Protein AF-A0A3D4EBN0-F1 (afdb_monomer)

Sequence (243 aa):
MSAKKIARNVDPIELGINDFLGSLSDDEIMNMIGKSLGGRIDFLPALMPEVPAGFYLDEDVIDMRFLRPGAYEVIVRMTETCYMSCYFMQQYGHVHVACRWDDILDFVWKGFEAPTVMRPFYEVRPEFREKYPRIASLFGQKENRNGIPLPEPYITTIGLDGQPKVWWLSIKLVGVSDDRFDDWNCLGICEDHLALEAIDKLRYACADIFSEIKRSDAKSPKELMHRYFGVDNLKKTHLADIL

Structure (mmCIF, N/CA/C/O backbone):
data_AF-A0A3D4EBN0-F1
#
_entry.id   AF-A0A3D4EBN0-F1
#
loop_
_atom_site.group_PDB
_atom_site.id
_atom_site.type_symbol
_atom_site.label_atom_id
_atom_site.label_alt_id
_atom_site.label_comp_id
_atom_site.label_asym_id
_atom_site.label_entity_id
_atom_site.label_seq_id
_atom_site.pdbx_PDB_ins_code
_atom_site.Cartn_x
_atom_site.Cartn_y
_atom_site.Cartn_z
_atom_site.occupancy
_atom_site.B_iso_or_equiv
_atom_site.auth_seq_id
_atom_site.auth_comp_id
_atom_site.auth_asym_id
_atom_site.auth_atom_id
_atom_site.pdbx_PDB_model_num
ATOM 1 N N . MET A 1 1 ? -11.708 -5.113 -44.653 1.00 35.22 1 MET A N 1
ATOM 2 C CA . MET A 1 1 ? -10.245 -5.336 -44.742 1.00 35.22 1 MET A CA 1
ATOM 3 C C . MET A 1 1 ? -9.926 -6.557 -43.894 1.00 35.22 1 MET A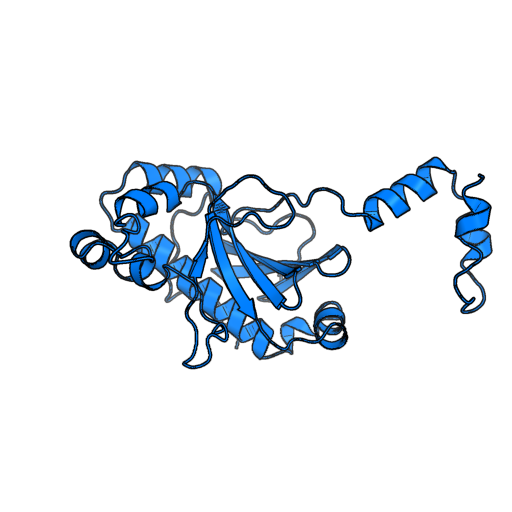 C 1
ATOM 5 O O . MET A 1 1 ? -10.330 -6.564 -42.745 1.00 35.22 1 MET A O 1
ATOM 9 N N . SER A 1 2 ? -9.325 -7.608 -44.462 1.00 33.53 2 SER A N 1
ATOM 10 C CA . SER A 1 2 ? -9.067 -8.876 -43.750 1.00 33.53 2 SER A CA 1
ATOM 11 C C . SER A 1 2 ? -7.896 -8.738 -42.763 1.00 33.53 2 SER A C 1
ATOM 13 O O . SER A 1 2 ? -6.874 -8.147 -43.122 1.00 33.53 2 SER A O 1
ATOM 15 N N . ALA A 1 3 ? -8.036 -9.306 -41.556 1.00 35.81 3 ALA A N 1
ATOM 16 C CA . ALA A 1 3 ? -7.057 -9.282 -40.459 1.00 35.81 3 ALA A CA 1
ATOM 17 C C . ALA A 1 3 ? -5.646 -9.756 -40.871 1.00 35.81 3 ALA A C 1
ATOM 19 O O . ALA A 1 3 ? -4.643 -9.229 -40.391 1.00 35.81 3 ALA A O 1
ATOM 20 N N . LYS A 1 4 ? -5.551 -10.634 -41.881 1.00 40.47 4 LYS A N 1
ATOM 21 C CA . LYS A 1 4 ? -4.278 -11.102 -42.464 1.00 40.47 4 LYS A CA 1
ATOM 22 C C . LYS A 1 4 ? -3.406 -9.993 -43.062 1.00 40.47 4 LYS A C 1
ATOM 24 O O . LYS A 1 4 ? -2.215 -10.203 -43.272 1.00 40.47 4 LYS A O 1
ATOM 29 N N . LYS A 1 5 ? -3.975 -8.823 -43.372 1.00 39.06 5 LYS A N 1
ATOM 30 C CA . LYS A 1 5 ? -3.234 -7.714 -43.992 1.00 39.06 5 LYS A CA 1
ATOM 31 C C . LYS A 1 5 ? -2.549 -6.796 -42.971 1.00 39.06 5 LYS A C 1
ATOM 33 O O . LYS A 1 5 ? -1.629 -6.090 -43.359 1.00 39.06 5 LYS A O 1
ATOM 38 N N . ILE A 1 6 ? -2.966 -6.826 -41.701 1.00 41.94 6 ILE A N 1
ATOM 39 C CA . ILE A 1 6 ? -2.391 -5.994 -40.627 1.00 41.94 6 ILE A CA 1
ATOM 40 C C . ILE A 1 6 ? -1.136 -6.663 -40.038 1.00 41.94 6 ILE A C 1
ATOM 42 O O . ILE A 1 6 ? -0.146 -5.986 -39.787 1.00 41.94 6 ILE A O 1
ATOM 46 N N . ALA A 1 7 ? -1.119 -7.997 -39.940 1.00 40.19 7 ALA A N 1
ATOM 47 C CA . ALA A 1 7 ? 0.003 -8.770 -39.393 1.00 40.19 7 ALA A CA 1
ATOM 48 C C . ALA A 1 7 ? 1.283 -8.785 -40.262 1.00 40.19 7 ALA A C 1
ATOM 50 O O . ALA A 1 7 ? 2.319 -9.261 -39.817 1.00 40.19 7 ALA A O 1
ATOM 51 N N . ARG A 1 8 ? 1.239 -8.278 -41.503 1.00 38.28 8 ARG A N 1
ATOM 52 C CA . ARG A 1 8 ? 2.376 -8.315 -42.448 1.00 38.28 8 ARG A CA 1
ATOM 53 C C . ARG A 1 8 ? 3.369 -7.150 -42.323 1.00 38.28 8 ARG A C 1
ATOM 55 O O . ARG A 1 8 ? 4.344 -7.143 -43.061 1.00 38.28 8 ARG A O 1
ATOM 62 N N . ASN A 1 9 ? 3.131 -6.189 -41.427 1.00 35.94 9 ASN A N 1
ATOM 63 C CA . ASN A 1 9 ? 3.964 -4.986 -41.272 1.00 35.94 9 ASN A CA 1
ATOM 64 C C . ASN A 1 9 ? 4.877 -5.008 -40.028 1.00 35.94 9 ASN A C 1
ATOM 66 O O . ASN A 1 9 ? 5.337 -3.954 -39.598 1.00 35.94 9 ASN A O 1
ATOM 70 N N . VAL A 1 10 ? 5.129 -6.181 -39.445 1.00 37.72 10 VAL A N 1
ATOM 71 C CA . VAL A 1 10 ? 6.102 -6.363 -38.357 1.00 37.72 10 VAL A CA 1
ATOM 72 C C . VAL A 1 10 ? 7.273 -7.164 -38.921 1.00 37.72 10 VAL A C 1
ATOM 74 O O . VAL A 1 10 ? 7.043 -8.204 -39.542 1.00 37.72 10 VAL A O 1
ATOM 77 N N . ASP A 1 11 ? 8.499 -6.654 -38.775 1.00 34.81 11 ASP A N 1
ATOM 78 C CA . ASP A 1 11 ? 9.701 -7.294 -39.318 1.00 34.81 11 ASP A CA 1
ATOM 79 C C . ASP A 1 11 ? 9.861 -8.733 -38.781 1.00 34.81 11 ASP A C 1
ATOM 81 O O . ASP A 1 11 ? 9.644 -8.977 -37.589 1.00 34.81 11 ASP A O 1
ATOM 85 N N . PRO A 1 12 ? 10.212 -9.709 -39.638 1.00 38.09 12 PRO A N 1
ATOM 86 C CA . PRO A 1 12 ? 10.158 -11.116 -39.285 1.00 38.09 12 PRO A CA 1
ATOM 87 C C . PRO A 1 12 ? 11.460 -11.550 -38.611 1.00 38.09 12 PRO A C 1
ATOM 89 O O . PRO A 1 12 ? 12.470 -11.755 -39.280 1.00 38.09 12 PRO A O 1
ATOM 92 N N . ILE A 1 13 ? 11.426 -11.758 -37.293 1.00 35.41 13 ILE A N 1
ATOM 93 C CA . ILE A 1 13 ? 12.385 -12.662 -36.648 1.00 35.41 13 ILE A CA 1
ATOM 94 C C . ILE A 1 13 ? 11.926 -14.097 -36.930 1.00 35.41 13 ILE A C 1
ATOM 96 O O . ILE A 1 13 ? 10.758 -14.459 -36.776 1.00 35.41 13 ILE A O 1
ATOM 100 N N . GLU A 1 14 ? 12.866 -14.859 -37.468 1.00 34.97 14 GLU A N 1
ATOM 101 C CA . GLU A 1 14 ? 12.685 -16.061 -38.264 1.00 34.97 14 GLU A CA 1
ATOM 102 C C . GLU A 1 14 ? 12.094 -17.272 -37.521 1.00 34.97 14 GLU A C 1
ATOM 104 O O . GLU A 1 14 ? 12.496 -17.632 -36.420 1.00 34.97 14 GLU A O 1
ATOM 109 N N . LEU A 1 15 ? 11.205 -17.951 -38.260 1.00 37.09 15 LEU A N 1
ATOM 110 C CA . LEU A 1 15 ? 10.971 -19.402 -38.291 1.00 37.09 15 LEU A CA 1
ATOM 111 C C . LEU A 1 15 ? 10.375 -20.060 -37.029 1.00 37.09 15 LEU A C 1
ATOM 113 O O . LEU A 1 15 ? 11.040 -20.747 -36.264 1.00 37.09 15 LEU A O 1
ATOM 117 N N . GLY A 1 16 ? 9.045 -19.944 -36.920 1.00 38.62 16 GLY A N 1
ATOM 118 C CA . GLY A 1 16 ? 8.195 -20.802 -36.076 1.00 38.62 16 GLY A CA 1
ATOM 119 C C . GLY A 1 16 ? 6.753 -20.299 -35.925 1.00 38.62 16 GLY A C 1
ATOM 120 O O . GLY A 1 16 ? 5.832 -21.075 -35.692 1.00 38.62 16 GLY A O 1
ATOM 121 N N . ILE A 1 17 ? 6.533 -18.995 -36.118 1.00 43.81 17 ILE A N 1
ATOM 122 C CA . ILE A 1 17 ? 5.256 -18.336 -35.791 1.00 43.81 17 ILE A CA 1
ATOM 123 C C . ILE A 1 17 ? 4.228 -18.414 -36.936 1.00 43.81 17 ILE A C 1
ATOM 125 O O . ILE A 1 17 ? 3.028 -18.491 -36.679 1.00 43.81 17 ILE A O 1
ATOM 129 N N . ASN A 1 18 ? 4.660 -18.454 -38.201 1.00 43.12 18 ASN A N 1
ATOM 130 C CA . ASN A 1 18 ? 3.727 -18.461 -39.340 1.00 43.12 18 ASN A CA 1
ATOM 131 C C . ASN A 1 18 ? 2.905 -19.757 -39.457 1.00 43.12 18 ASN A C 1
ATOM 133 O O . ASN A 1 18 ? 1.740 -19.690 -39.850 1.00 43.12 18 ASN A O 1
ATOM 137 N N . ASP A 1 19 ? 3.462 -20.903 -39.059 1.00 46.53 19 ASP A N 1
ATOM 138 C CA . ASP A 1 19 ? 2.722 -22.174 -39.033 1.00 46.53 19 ASP A CA 1
ATOM 139 C C . ASP A 1 19 ? 1.774 -22.260 -37.824 1.00 46.53 19 ASP A C 1
ATOM 141 O O . ASP A 1 19 ? 0.703 -22.859 -37.914 1.00 46.53 19 ASP A O 1
ATOM 145 N N . PHE A 1 20 ? 2.118 -21.594 -36.715 1.00 48.97 20 PHE A N 1
ATOM 146 C CA . PHE A 1 20 ? 1.276 -21.507 -35.519 1.00 48.97 20 PHE A CA 1
ATOM 147 C C . PHE A 1 20 ? 0.077 -20.567 -35.714 1.00 48.97 20 PHE A C 1
ATOM 149 O O . PHE A 1 20 ? -1.038 -20.893 -35.330 1.00 48.97 20 PHE A O 1
ATOM 156 N N . LEU A 1 21 ? 0.262 -19.421 -36.377 1.00 46.00 21 LEU A N 1
ATOM 157 C CA . LEU A 1 21 ? -0.835 -18.488 -36.672 1.00 46.00 21 LEU A CA 1
ATOM 158 C C . LEU A 1 21 ? -1.740 -18.966 -37.817 1.00 46.00 21 LEU A C 1
ATOM 160 O O . LEU A 1 21 ? -2.880 -18.521 -37.926 1.00 46.00 21 LEU A O 1
ATOM 164 N N . GLY A 1 22 ? -1.250 -19.860 -38.681 1.00 52.03 22 GLY A N 1
ATOM 165 C CA . GLY A 1 22 ? -2.037 -20.458 -39.761 1.00 52.03 22 GLY A CA 1
ATOM 166 C C . GLY A 1 22 ? -3.069 -21.490 -39.292 1.00 52.03 22 GLY A C 1
ATOM 167 O O . GLY A 1 22 ? -3.992 -21.789 -40.050 1.00 52.03 22 GLY A O 1
ATOM 168 N N . SER A 1 23 ? -2.919 -22.019 -38.073 1.00 55.91 23 SER A N 1
ATOM 169 C CA . SER A 1 23 ? -3.808 -23.027 -37.479 1.00 55.91 23 SER A CA 1
ATOM 170 C C . SER A 1 23 ? -4.844 -22.451 -36.511 1.00 55.91 23 SER A C 1
ATOM 172 O O . SER A 1 23 ? -5.794 -23.152 -36.169 1.00 55.91 23 SER A O 1
ATOM 174 N N . LEU A 1 24 ? -4.694 -21.184 -36.112 1.00 51.91 24 LEU A N 1
ATOM 175 C CA . LEU A 1 24 ? -5.631 -20.494 -35.231 1.00 51.91 24 LEU A CA 1
ATOM 176 C C . LEU A 1 24 ? -6.794 -19.898 -36.029 1.00 51.91 24 LEU A C 1
ATOM 178 O O . LEU A 1 24 ? -6.619 -19.298 -37.093 1.00 51.91 24 LEU A O 1
ATOM 182 N N . SER A 1 25 ? -7.998 -20.057 -35.495 1.00 65.69 25 SER A N 1
ATOM 183 C CA . SER A 1 25 ? -9.203 -19.406 -35.997 1.00 65.69 25 SER A CA 1
ATOM 184 C C . SER A 1 25 ? -9.143 -17.887 -35.798 1.00 65.69 25 SER A C 1
ATOM 186 O O . SER A 1 25 ? -8.461 -17.382 -34.902 1.00 65.69 25 SER A O 1
ATOM 188 N N . ASP A 1 26 ? -9.896 -17.139 -36.612 1.00 50.72 26 ASP A N 1
ATOM 189 C CA . ASP A 1 26 ? -10.002 -15.680 -36.468 1.00 50.72 26 ASP A CA 1
ATOM 190 C C . ASP A 1 26 ? -10.478 -15.286 -35.049 1.00 50.72 26 ASP A C 1
ATOM 192 O O . ASP A 1 26 ? -10.044 -14.262 -34.524 1.00 50.72 26 ASP A O 1
ATOM 196 N N . ASP A 1 27 ? -11.278 -16.128 -34.384 1.00 48.19 27 ASP A N 1
ATOM 197 C CA . ASP A 1 27 ? -11.726 -15.922 -33.001 1.00 48.19 27 ASP A CA 1
ATOM 198 C C . ASP A 1 27 ? -10.604 -16.116 -31.967 1.00 48.19 27 ASP A C 1
ATOM 200 O O . ASP A 1 27 ? -10.539 -15.373 -30.991 1.00 48.19 27 ASP A O 1
ATOM 204 N N . GLU A 1 28 ? -9.680 -17.058 -32.172 1.00 55.25 28 GLU A N 1
ATOM 205 C CA . GLU A 1 28 ? -8.514 -17.257 -31.295 1.00 55.25 28 GLU A CA 1
ATOM 206 C C . GLU A 1 28 ? -7.495 -16.126 -31.445 1.00 55.25 28 GLU A C 1
ATOM 208 O O . GLU A 1 28 ? -6.959 -15.637 -30.448 1.00 55.25 28 GLU A O 1
ATOM 213 N N . ILE A 1 29 ? -7.293 -15.646 -32.675 1.00 54.97 29 ILE A N 1
ATOM 214 C CA . ILE A 1 29 ? -6.462 -14.471 -32.960 1.00 54.97 29 ILE A CA 1
ATOM 215 C C . ILE A 1 29 ? -7.086 -13.227 -32.318 1.00 54.97 29 ILE A C 1
ATOM 217 O O . ILE A 1 29 ? -6.382 -12.456 -31.668 1.00 54.97 29 ILE A O 1
ATOM 221 N N . MET A 1 30 ? -8.405 -13.048 -32.419 1.00 49.75 30 MET A N 1
ATOM 222 C CA . MET A 1 30 ? -9.111 -11.934 -31.779 1.00 49.75 30 MET A CA 1
ATOM 223 C C . MET A 1 30 ? -9.164 -12.064 -30.251 1.00 49.75 30 MET A C 1
ATOM 225 O O . MET A 1 30 ? -9.133 -11.044 -29.573 1.00 49.75 30 MET A O 1
ATOM 229 N N . ASN A 1 31 ? -9.158 -13.275 -29.684 1.00 51.03 31 ASN A N 1
ATOM 230 C CA . ASN A 1 31 ? -9.012 -13.489 -28.239 1.00 51.03 31 ASN A CA 1
ATOM 231 C C . ASN A 1 31 ? -7.588 -13.191 -27.751 1.00 51.03 31 ASN A C 1
ATOM 233 O O . ASN A 1 31 ? -7.414 -12.637 -26.669 1.00 51.03 31 ASN A O 1
ATOM 237 N N . MET A 1 32 ? -6.561 -13.520 -28.537 1.00 48.91 32 MET A N 1
ATOM 238 C CA . MET A 1 32 ? -5.174 -13.157 -28.234 1.00 48.91 32 MET A CA 1
ATOM 239 C C . MET A 1 32 ? -4.942 -11.647 -28.356 1.00 48.91 32 MET A C 1
ATOM 241 O O . MET A 1 32 ? -4.333 -11.056 -27.470 1.00 48.91 32 MET A O 1
ATOM 245 N N . ILE A 1 33 ? -5.489 -11.010 -29.395 1.00 48.03 33 ILE A N 1
ATOM 246 C CA . ILE A 1 33 ? -5.454 -9.552 -29.578 1.00 48.03 33 ILE A CA 1
ATOM 247 C C . ILE A 1 33 ? -6.318 -8.847 -28.518 1.00 48.03 33 ILE A C 1
ATOM 249 O O . ILE A 1 33 ? -5.930 -7.812 -27.991 1.00 48.03 33 ILE A O 1
ATOM 253 N N . GLY A 1 34 ? -7.460 -9.420 -28.135 1.00 41.66 34 GLY A N 1
ATOM 254 C CA . GLY A 1 34 ? -8.309 -8.930 -27.046 1.00 41.66 34 GLY A CA 1
ATOM 255 C C . GLY A 1 34 ? -7.644 -9.053 -25.673 1.00 41.66 34 GLY A C 1
ATOM 256 O O . GLY A 1 34 ? -7.793 -8.165 -24.837 1.00 41.66 34 GLY A O 1
ATOM 257 N N . LYS A 1 35 ? -6.832 -10.096 -25.457 1.00 46.03 35 LYS A N 1
ATOM 258 C CA . LYS A 1 35 ? -5.946 -10.213 -24.289 1.00 46.03 35 LYS A CA 1
ATOM 259 C C . LYS A 1 35 ? -4.773 -9.228 -24.347 1.00 46.03 35 LYS A C 1
ATOM 261 O O . LYS A 1 35 ? -4.397 -8.703 -23.304 1.00 46.03 35 LYS A O 1
ATOM 266 N N . SER A 1 36 ? -4.237 -8.915 -25.532 1.00 41.69 36 SER A N 1
ATOM 267 C CA . SER A 1 36 ? -3.162 -7.923 -25.695 1.00 41.69 36 SER A CA 1
ATOM 268 C C . SER A 1 36 ? -3.649 -6.465 -25.669 1.00 41.69 36 SER A C 1
ATOM 270 O O . SER A 1 36 ? -2.843 -5.569 -25.447 1.00 41.69 36 SER A O 1
ATOM 272 N N . LEU A 1 37 ? -4.949 -6.211 -25.865 1.00 43.59 37 LEU A N 1
ATOM 273 C CA . LEU A 1 37 ? -5.584 -4.883 -25.817 1.00 43.59 37 LEU A CA 1
ATOM 274 C C . LEU A 1 37 ? -6.244 -4.558 -24.463 1.00 43.59 37 LEU A C 1
ATOM 276 O O . LEU A 1 37 ? -7.084 -3.665 -24.384 1.00 43.59 37 LEU A O 1
ATOM 280 N N . GLY A 1 38 ? -5.822 -5.230 -23.388 1.00 49.25 38 GLY A N 1
ATOM 281 C CA . GLY A 1 38 ? -6.188 -4.866 -22.019 1.00 49.25 38 GLY A CA 1
ATOM 282 C C . GLY A 1 38 ? -7.559 -5.390 -21.603 1.00 49.25 38 GLY A C 1
ATOM 283 O O . GLY A 1 38 ? -8.522 -4.637 -21.482 1.00 49.25 38 GLY A O 1
ATOM 284 N N . GLY A 1 39 ? -7.635 -6.691 -21.315 1.00 54.28 39 GLY A N 1
ATOM 285 C CA . GLY A 1 39 ? -8.718 -7.218 -20.488 1.00 54.28 39 GLY A CA 1
ATOM 286 C C . GLY A 1 39 ? -8.771 -6.489 -19.139 1.00 54.28 39 GLY A C 1
ATOM 287 O O . GLY A 1 39 ? -7.742 -6.034 -18.630 1.00 54.28 39 GLY A O 1
ATOM 288 N N . ARG A 1 40 ? -9.974 -6.360 -18.571 1.00 66.81 40 ARG A N 1
ATOM 289 C CA . ARG A 1 40 ? -10.175 -5.785 -17.236 1.00 66.81 40 ARG A CA 1
ATOM 290 C C . ARG A 1 40 ? -9.350 -6.582 -16.223 1.00 66.81 40 ARG A C 1
ATOM 292 O O . ARG A 1 40 ? -9.552 -7.785 -16.097 1.00 66.81 40 ARG A O 1
ATOM 299 N N . ILE A 1 41 ? -8.438 -5.914 -15.519 1.00 78.12 41 ILE A N 1
ATOM 300 C CA . ILE A 1 41 ? -7.703 -6.528 -14.410 1.00 78.12 41 ILE A CA 1
ATOM 301 C C . ILE A 1 41 ? -8.650 -6.623 -13.210 1.00 78.12 41 ILE A C 1
ATOM 303 O O . ILE A 1 41 ? -9.207 -5.615 -12.757 1.00 78.12 41 ILE A O 1
ATOM 307 N N . ASP A 1 42 ? -8.832 -7.837 -12.701 1.00 83.88 42 ASP A N 1
ATOM 308 C CA . ASP A 1 42 ? -9.571 -8.094 -11.470 1.00 83.88 42 ASP A CA 1
ATOM 309 C C . ASP A 1 42 ? -8.617 -7.989 -10.280 1.00 83.88 42 ASP A C 1
ATOM 311 O O . ASP A 1 42 ? -7.949 -8.943 -9.890 1.00 83.88 42 ASP A O 1
ATOM 315 N N . PHE A 1 43 ? -8.530 -6.783 -9.725 1.00 88.31 43 PHE A N 1
ATOM 316 C CA . PHE A 1 43 ? -7.636 -6.480 -8.613 1.00 88.31 43 PHE A CA 1
ATOM 317 C C . PHE A 1 43 ? -8.102 -7.139 -7.307 1.00 88.31 43 PHE A C 1
ATOM 319 O O . PHE A 1 43 ? -9.210 -6.869 -6.831 1.00 88.31 43 PHE A O 1
ATOM 326 N N . LEU A 1 44 ? -7.225 -7.940 -6.710 1.00 92.88 44 LEU A N 1
ATOM 327 C CA . LEU A 1 44 ? -7.348 -8.534 -5.387 1.00 92.88 44 LEU A CA 1
ATOM 328 C C . LEU A 1 44 ? -7.311 -7.465 -4.283 1.00 92.88 44 LEU A C 1
ATOM 330 O O . LEU A 1 44 ? -6.751 -6.379 -4.477 1.00 92.88 44 LEU A O 1
ATOM 334 N N . PRO A 1 45 ? -7.900 -7.756 -3.111 1.00 95.00 45 PRO A N 1
ATOM 335 C CA . PRO A 1 45 ? -7.750 -6.900 -1.943 1.00 95.00 45 PRO A CA 1
ATOM 336 C C . PRO A 1 45 ? -6.283 -6.800 -1.504 1.00 95.00 45 PRO A C 1
ATOM 338 O O . PRO A 1 45 ? -5.491 -7.723 -1.692 1.00 95.00 45 PRO A O 1
ATOM 341 N N . ALA A 1 46 ? -5.931 -5.688 -0.853 1.00 96.00 46 ALA A N 1
ATOM 342 C CA . ALA A 1 46 ? -4.573 -5.432 -0.378 1.00 96.00 46 ALA A CA 1
ATOM 343 C C . ALA A 1 46 ? -4.029 -6.523 0.551 1.00 96.00 46 ALA A C 1
ATOM 345 O O . ALA A 1 46 ? -2.820 -6.719 0.572 1.00 96.00 46 ALA A O 1
ATOM 346 N N . LEU A 1 47 ? -4.886 -7.192 1.330 1.00 97.25 47 LEU A N 1
ATOM 347 C CA . LEU A 1 47 ? -4.502 -8.216 2.299 1.00 97.25 47 LEU A CA 1
ATOM 348 C C . LEU A 1 47 ? -5.396 -9.448 2.164 1.00 97.25 47 LEU A C 1
ATOM 350 O O . LEU A 1 47 ? -6.602 -9.312 1.957 1.00 97.25 47 LEU A O 1
ATOM 354 N N . MET A 1 48 ? -4.806 -10.632 2.318 1.00 95.19 48 MET A N 1
ATOM 355 C CA . MET A 1 48 ? -5.477 -11.927 2.171 1.00 95.19 48 MET A CA 1
ATOM 356 C C . MET A 1 48 ? -4.918 -12.950 3.171 1.00 95.19 48 MET A C 1
ATOM 358 O O . MET A 1 48 ? -3.736 -12.866 3.514 1.00 95.19 48 MET A O 1
ATOM 362 N N . PRO A 1 49 ? -5.721 -13.926 3.635 1.00 93.19 49 PRO A N 1
ATOM 363 C CA . PRO A 1 49 ? -5.270 -14.943 4.585 1.00 93.19 49 PRO A CA 1
ATOM 364 C C . PRO A 1 49 ? -4.592 -16.138 3.894 1.00 93.19 49 PRO A C 1
ATOM 366 O O . PRO A 1 49 ? -3.889 -16.913 4.536 1.00 93.19 49 PRO A O 1
ATOM 369 N N . GLU A 1 50 ? -4.793 -16.279 2.583 1.00 90.81 50 GLU A N 1
ATOM 370 C CA . GLU A 1 50 ? -4.320 -17.393 1.766 1.00 90.81 50 GLU A CA 1
ATOM 371 C C . GLU A 1 50 ? -3.628 -16.870 0.506 1.00 90.81 50 GLU A C 1
ATOM 373 O O . GLU A 1 50 ? -3.939 -15.781 0.012 1.00 90.81 50 GLU A O 1
ATOM 378 N N . VAL A 1 51 ? -2.686 -17.662 -0.011 1.00 89.56 51 VAL A N 1
ATOM 379 C CA . VAL A 1 51 ? -2.010 -17.374 -1.278 1.00 89.56 51 VAL A CA 1
ATOM 380 C C . VAL A 1 51 ? -3.020 -17.535 -2.419 1.00 89.56 51 VAL A C 1
ATOM 382 O O . VAL A 1 51 ? -3.651 -18.591 -2.520 1.00 89.56 51 VAL A O 1
ATOM 385 N N . PRO A 1 52 ? -3.199 -16.528 -3.291 1.00 86.88 52 PRO A N 1
ATOM 386 C CA . PRO A 1 52 ? -4.109 -16.650 -4.422 1.00 86.88 52 PRO A CA 1
ATOM 387 C C . PRO A 1 52 ? -3.671 -17.750 -5.392 1.00 86.88 52 PRO A C 1
ATOM 389 O O . PRO A 1 52 ? -2.483 -18.013 -5.572 1.00 86.88 52 PRO A O 1
ATOM 392 N N . ALA A 1 53 ? -4.637 -18.357 -6.083 1.00 84.38 53 ALA A N 1
ATOM 393 C CA . ALA A 1 53 ? -4.344 -19.373 -7.087 1.00 84.38 53 ALA A CA 1
ATOM 394 C C . ALA A 1 53 ? -3.390 -18.841 -8.175 1.00 84.38 53 ALA A C 1
ATOM 396 O O . ALA A 1 53 ? -3.604 -17.763 -8.743 1.00 84.38 53 ALA A O 1
ATOM 397 N N . GLY A 1 54 ? -2.369 -19.641 -8.490 1.00 82.25 54 GLY A N 1
ATOM 398 C CA . GLY A 1 54 ? -1.350 -19.312 -9.486 1.00 82.25 54 GLY A CA 1
ATOM 399 C C . GLY A 1 54 ? -0.121 -18.583 -8.941 1.00 82.25 54 GLY A C 1
ATOM 400 O O . GLY A 1 54 ? 0.691 -18.173 -9.760 1.00 82.25 54 GLY A O 1
ATOM 401 N N . PHE A 1 55 ? 0.006 -18.446 -7.617 1.00 85.00 55 PHE A N 1
ATOM 402 C CA . PHE A 1 55 ? 1.233 -18.014 -6.944 1.00 85.00 55 PHE A CA 1
ATOM 403 C C . PHE A 1 55 ? 1.810 -19.141 -6.076 1.00 85.00 55 PHE A C 1
ATOM 405 O O . PHE A 1 55 ? 1.060 -19.967 -5.547 1.00 85.00 55 PHE A O 1
ATOM 412 N N . TYR A 1 56 ? 3.130 -19.150 -5.911 1.00 83.69 56 TYR A N 1
ATOM 413 C CA . TYR A 1 56 ? 3.906 -20.136 -5.166 1.00 83.69 56 TYR A CA 1
ATOM 414 C C . TYR A 1 56 ? 4.962 -19.420 -4.316 1.00 83.69 56 TYR A C 1
ATOM 416 O O . TYR A 1 56 ? 5.877 -18.799 -4.837 1.00 83.69 56 TYR A O 1
ATOM 424 N N . LEU A 1 57 ? 4.822 -19.510 -2.991 1.00 78.94 57 LEU A N 1
ATOM 425 C CA . LEU A 1 57 ? 5.667 -18.804 -2.016 1.00 78.94 57 LEU A CA 1
ATOM 426 C C . LEU A 1 57 ? 6.417 -19.769 -1.080 1.00 78.94 57 LEU A C 1
ATOM 428 O O . LEU A 1 57 ? 6.728 -19.385 0.038 1.00 78.94 57 LEU A O 1
ATOM 432 N N . ASP A 1 58 ? 6.633 -21.037 -1.453 1.00 66.38 58 ASP A N 1
ATOM 433 C CA . ASP A 1 58 ? 7.075 -22.090 -0.511 1.00 66.38 58 ASP A CA 1
ATOM 434 C C . ASP A 1 58 ? 8.250 -21.647 0.383 1.00 66.38 58 ASP A C 1
ATOM 436 O O . ASP A 1 58 ? 8.090 -21.574 1.605 1.00 66.38 58 ASP A O 1
ATOM 440 N N . GLU A 1 59 ? 9.371 -21.226 -0.207 1.00 68.12 59 GLU A N 1
ATOM 441 C CA . GLU A 1 59 ? 10.502 -20.628 0.525 1.00 68.12 59 GLU A CA 1
ATOM 442 C C . GLU A 1 59 ? 10.623 -19.111 0.302 1.00 68.12 59 GLU A C 1
ATOM 444 O O . GLU A 1 59 ? 11.188 -18.405 1.139 1.00 68.12 59 GLU A O 1
ATOM 449 N N . ASP A 1 60 ? 10.017 -18.594 -0.768 1.00 74.00 60 ASP A N 1
ATOM 450 C CA . ASP A 1 60 ? 10.116 -17.193 -1.158 1.00 74.00 60 ASP A CA 1
ATOM 451 C C . ASP A 1 60 ? 9.152 -16.280 -0.387 1.00 74.00 60 ASP A C 1
ATOM 453 O O . ASP A 1 60 ? 8.074 -16.662 0.080 1.00 74.00 60 ASP A O 1
ATOM 457 N N . VAL A 1 61 ? 9.549 -15.016 -0.250 1.00 85.62 61 VAL A N 1
ATOM 458 C CA . VAL A 1 61 ? 8.734 -13.973 0.397 1.00 85.62 61 VAL A CA 1
ATOM 459 C C . VAL A 1 61 ? 7.926 -13.186 -0.636 1.00 85.62 61 VAL A C 1
ATOM 461 O O . VAL A 1 61 ? 6.951 -12.523 -0.279 1.00 85.62 61 VAL A O 1
ATOM 464 N N . ILE A 1 62 ? 8.299 -13.282 -1.912 1.00 90.56 62 ILE A N 1
ATOM 465 C CA . ILE A 1 62 ? 7.691 -12.566 -3.030 1.00 90.56 62 ILE A CA 1
ATOM 466 C C . ILE A 1 62 ? 7.486 -13.545 -4.181 1.00 90.56 62 ILE A C 1
ATOM 468 O O . ILE A 1 62 ? 8.393 -14.293 -4.521 1.00 90.56 62 ILE A O 1
ATOM 472 N N . ASP A 1 63 ? 6.311 -13.488 -4.795 1.00 90.19 63 ASP A N 1
ATOM 473 C CA . ASP A 1 63 ? 6.035 -14.121 -6.078 1.00 90.19 63 ASP A CA 1
ATOM 474 C C . ASP A 1 63 ? 5.275 -13.135 -6.969 1.00 90.19 63 ASP A C 1
ATOM 476 O O . ASP A 1 63 ? 4.615 -12.206 -6.485 1.00 90.19 63 ASP A O 1
ATOM 480 N N . MET A 1 64 ? 5.382 -13.301 -8.282 1.00 89.38 64 MET A N 1
ATOM 481 C CA . MET A 1 64 ? 4.835 -12.36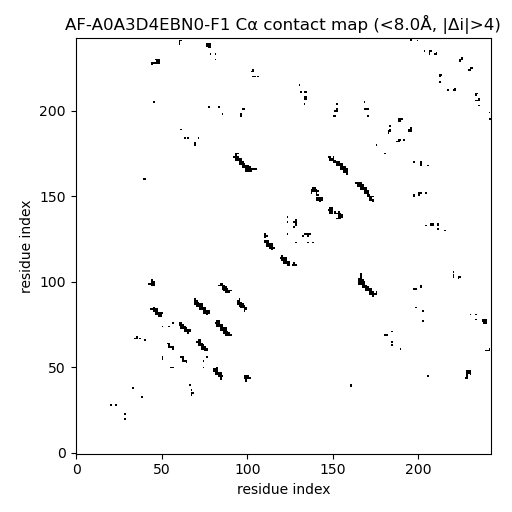3 -9.248 1.00 89.38 64 MET A CA 1
ATOM 482 C C . MET A 1 64 ? 4.156 -13.053 -10.423 1.00 89.38 64 MET A C 1
ATOM 484 O O . MET A 1 64 ? 4.516 -14.141 -10.861 1.00 89.38 64 MET A O 1
ATOM 488 N N . ARG A 1 65 ? 3.177 -12.355 -10.989 1.00 87.75 65 ARG A N 1
ATOM 489 C CA . ARG A 1 65 ? 2.411 -12.801 -12.141 1.00 87.75 65 ARG A CA 1
ATOM 490 C C . ARG A 1 65 ? 2.311 -11.688 -13.166 1.00 87.75 65 ARG A C 1
ATOM 492 O O . ARG A 1 65 ? 1.824 -10.592 -12.881 1.00 87.75 65 ARG A O 1
ATOM 499 N N . PHE A 1 66 ? 2.704 -12.004 -14.394 1.00 87.19 66 PHE A N 1
ATOM 500 C CA . PHE A 1 66 ? 2.437 -11.155 -15.547 1.00 87.19 66 PHE A CA 1
ATOM 501 C C . PHE A 1 66 ? 0.932 -11.037 -15.793 1.00 87.19 66 PHE A C 1
ATOM 503 O O . PHE A 1 66 ? 0.239 -12.046 -15.936 1.00 87.19 66 PHE A O 1
ATOM 510 N N . LEU A 1 67 ? 0.434 -9.802 -15.869 1.00 85.44 67 LEU A N 1
ATOM 511 C CA . LEU A 1 67 ? -0.957 -9.534 -16.229 1.00 85.44 67 LEU A CA 1
ATOM 512 C C . LEU A 1 67 ? -1.067 -9.168 -17.709 1.00 85.44 67 LEU A C 1
ATOM 514 O O . LEU A 1 67 ? -1.868 -9.749 -18.440 1.00 85.44 67 LEU A O 1
ATOM 518 N N . ARG A 1 68 ? -0.270 -8.185 -18.137 1.00 83.50 68 ARG A N 1
ATOM 519 C CA . ARG A 1 68 ? -0.189 -7.666 -19.510 1.00 83.50 68 ARG A CA 1
ATOM 520 C C . ARG A 1 68 ? 1.041 -6.751 -19.639 1.00 83.50 68 ARG A C 1
ATOM 522 O O . ARG A 1 68 ? 1.619 -6.398 -18.611 1.00 83.50 68 ARG A O 1
ATOM 529 N N . PRO A 1 69 ? 1.427 -6.306 -20.851 1.00 83.12 69 PRO A N 1
ATOM 530 C CA . PRO A 1 69 ? 2.510 -5.336 -20.999 1.00 83.12 69 PRO A CA 1
ATOM 531 C C . PRO A 1 69 ? 2.284 -4.104 -20.115 1.00 83.12 69 PRO A C 1
ATOM 533 O O . PRO A 1 69 ? 1.171 -3.568 -20.066 1.00 83.12 69 PRO A O 1
ATOM 536 N N . GLY A 1 70 ? 3.317 -3.687 -19.384 1.00 84.75 70 GLY A N 1
ATOM 537 C CA . GLY A 1 70 ? 3.211 -2.574 -18.445 1.00 84.75 70 GLY A CA 1
ATOM 538 C C . GLY A 1 70 ? 2.475 -2.896 -17.136 1.00 84.75 70 GLY A C 1
ATOM 539 O O . GLY A 1 70 ? 2.170 -1.962 -16.399 1.00 84.75 70 GLY A O 1
ATOM 540 N N . ALA A 1 71 ? 2.138 -4.158 -16.829 1.00 88.50 71 ALA A N 1
ATOM 541 C CA . ALA A 1 71 ? 1.449 -4.508 -15.585 1.00 88.50 71 ALA A CA 1
ATOM 542 C C . ALA A 1 71 ? 1.804 -5.899 -15.024 1.00 88.50 71 ALA A C 1
ATOM 544 O O . ALA A 1 71 ? 1.597 -6.928 -15.676 1.00 88.50 71 ALA A O 1
ATOM 545 N N . TYR A 1 72 ? 2.205 -5.923 -13.753 1.00 89.94 72 TYR A N 1
ATOM 546 C CA . TYR A 1 72 ? 2.444 -7.134 -12.967 1.00 89.94 72 TYR A CA 1
ATOM 547 C C . TYR A 1 72 ? 1.638 -7.103 -11.672 1.00 89.94 72 TYR A C 1
ATOM 549 O O . TYR A 1 72 ? 1.439 -6.049 -11.063 1.00 89.94 72 TYR A O 1
ATOM 557 N N . GLU A 1 73 ? 1.207 -8.277 -11.236 1.00 92.62 73 GLU A N 1
ATOM 558 C CA . GLU A 1 73 ? 0.713 -8.508 -9.887 1.00 92.62 73 GLU A CA 1
ATOM 559 C C . GLU A 1 73 ? 1.802 -9.175 -9.063 1.00 92.62 73 GLU A C 1
ATOM 561 O O . GLU A 1 73 ? 2.474 -10.085 -9.539 1.00 92.62 73 GLU A O 1
ATOM 566 N N . VAL A 1 74 ? 1.965 -8.726 -7.828 1.00 93.56 74 VAL A N 1
ATOM 567 C CA . VAL A 1 74 ? 2.994 -9.199 -6.914 1.00 93.56 74 VAL A CA 1
ATOM 568 C C . VAL A 1 74 ? 2.319 -9.578 -5.606 1.00 93.56 74 VAL A C 1
ATOM 570 O O . VAL A 1 74 ? 1.622 -8.765 -4.992 1.00 93.56 74 VAL A O 1
ATOM 573 N N . ILE A 1 75 ? 2.522 -10.821 -5.184 1.00 94.31 75 ILE A N 1
ATOM 574 C CA . ILE A 1 75 ? 2.082 -11.318 -3.886 1.00 94.31 75 ILE A CA 1
ATOM 575 C C . ILE A 1 75 ? 3.287 -11.380 -2.970 1.00 94.31 75 ILE A C 1
ATOM 577 O O . ILE A 1 75 ? 4.342 -11.902 -3.314 1.00 94.31 75 ILE A O 1
ATOM 581 N N . VAL A 1 76 ? 3.106 -10.839 -1.776 1.00 94.19 76 VAL A N 1
ATOM 582 C CA . VAL A 1 76 ? 4.162 -10.698 -0.789 1.00 94.19 76 VAL A CA 1
ATOM 583 C C . VAL A 1 76 ? 3.706 -11.331 0.511 1.00 94.19 76 VAL A C 1
ATOM 585 O O . VAL A 1 76 ? 2.652 -10.980 1.046 1.00 94.19 76 VAL A O 1
ATOM 588 N N . ARG A 1 77 ? 4.505 -12.236 1.069 1.00 93.06 77 ARG A N 1
ATOM 589 C CA . ARG A 1 77 ? 4.265 -12.781 2.404 1.00 93.06 77 ARG A CA 1
ATOM 590 C C . ARG A 1 77 ? 4.423 -11.660 3.435 1.00 93.06 77 ARG A C 1
ATOM 592 O O . ARG A 1 77 ? 5.493 -11.073 3.613 1.00 93.06 77 ARG A O 1
ATOM 599 N N . MET A 1 78 ? 3.330 -11.332 4.120 1.00 92.94 78 MET A N 1
ATOM 600 C CA . MET A 1 78 ? 3.343 -10.380 5.231 1.00 92.94 78 MET A CA 1
ATOM 601 C C . MET A 1 78 ? 3.727 -11.110 6.506 1.00 92.94 78 MET A C 1
ATOM 603 O O . MET A 1 78 ? 4.714 -10.757 7.127 1.00 92.94 78 MET A O 1
ATOM 607 N N . THR A 1 79 ? 2.971 -12.142 6.868 1.00 91.25 79 THR A N 1
ATOM 608 C CA . THR A 1 79 ? 3.209 -13.016 8.025 1.00 91.25 79 THR A CA 1
ATOM 609 C C . THR A 1 79 ? 3.002 -14.472 7.594 1.00 91.25 79 THR A C 1
ATOM 611 O O . THR A 1 79 ? 2.709 -14.732 6.430 1.00 91.25 79 THR A O 1
ATOM 614 N N . GLU A 1 80 ? 3.080 -15.434 8.516 1.00 87.12 80 GLU A N 1
ATOM 615 C CA . GLU A 1 80 ? 2.738 -16.842 8.230 1.00 87.12 80 GLU A CA 1
ATOM 616 C C . GLU A 1 80 ? 1.298 -17.045 7.718 1.00 87.12 80 GLU A C 1
ATOM 618 O O . GLU A 1 80 ? 1.002 -18.038 7.064 1.00 87.12 80 GLU A O 1
ATOM 623 N N . THR A 1 81 ? 0.388 -16.119 8.032 1.00 87.75 81 THR A N 1
ATOM 624 C CA . THR A 1 81 ? -1.063 -16.252 7.787 1.00 87.75 81 THR A CA 1
ATOM 625 C C . THR A 1 81 ? -1.655 -15.037 7.076 1.00 87.75 81 THR A C 1
ATOM 627 O O . THR A 1 81 ? -2.865 -14.820 7.100 1.00 87.75 81 THR A O 1
ATOM 630 N N . CYS A 1 82 ? -0.807 -14.189 6.495 1.00 93.19 82 CYS A N 1
ATOM 631 C CA . CYS A 1 82 ? -1.239 -12.978 5.816 1.00 93.19 82 CYS A CA 1
ATOM 632 C C . CYS A 1 82 ? -0.322 -12.684 4.635 1.00 93.19 82 CYS A C 1
ATOM 634 O O . CYS A 1 82 ? 0.905 -12.690 4.762 1.00 93.19 82 CYS A O 1
ATOM 636 N N . TYR A 1 83 ? -0.935 -12.358 3.508 1.00 94.94 83 TYR A N 1
ATOM 637 C CA . TYR A 1 83 ? -0.283 -12.007 2.258 1.00 94.94 83 TYR A CA 1
ATOM 638 C C . TYR A 1 83 ? -0.776 -10.638 1.811 1.00 94.94 83 TYR A C 1
ATOM 640 O O . TYR A 1 83 ? -1.939 -10.290 2.022 1.00 94.94 83 TYR A O 1
ATOM 648 N N . MET A 1 84 ? 0.107 -9.855 1.203 1.00 96.31 84 MET A N 1
ATOM 649 C CA . MET A 1 84 ? -0.223 -8.585 0.575 1.00 96.31 84 MET A CA 1
ATOM 650 C C . MET A 1 84 ? -0.221 -8.761 -0.938 1.00 96.31 84 MET A C 1
ATOM 652 O O . MET A 1 84 ? 0.738 -9.302 -1.477 1.00 96.31 84 MET A O 1
ATOM 656 N N . SER A 1 85 ? -1.261 -8.268 -1.610 1.00 95.81 85 SER A N 1
ATOM 657 C CA . SER A 1 85 ? -1.233 -8.076 -3.062 1.00 95.81 85 SER A CA 1
ATOM 658 C C . SER A 1 85 ? -0.897 -6.626 -3.384 1.00 95.81 85 SER A C 1
ATOM 660 O O . SER A 1 85 ? -1.497 -5.696 -2.826 1.00 95.81 85 SER A O 1
ATOM 662 N N . CYS A 1 86 ? 0.067 -6.427 -4.278 1.00 95.25 86 CYS A N 1
ATOM 663 C CA . CYS A 1 86 ? 0.335 -5.141 -4.894 1.00 95.25 86 CYS A CA 1
ATOM 664 C C . CYS A 1 86 ? 0.518 -5.273 -6.408 1.00 95.25 86 CYS A C 1
ATOM 666 O O . CYS A 1 86 ? 0.831 -6.331 -6.944 1.00 95.25 86 CYS A O 1
ATOM 668 N N . TYR A 1 87 ? 0.295 -4.166 -7.104 1.00 93.69 87 TYR A N 1
ATOM 669 C CA . TYR A 1 87 ? 0.322 -4.104 -8.557 1.00 93.69 87 TYR A CA 1
ATOM 670 C C . TYR A 1 87 ? 1.356 -3.097 -9.001 1.00 93.69 87 TYR A C 1
ATOM 672 O O . TYR A 1 87 ? 1.302 -1.944 -8.579 1.00 93.69 87 TYR A O 1
ATOM 680 N N . PHE A 1 88 ? 2.248 -3.534 -9.876 1.00 93.25 88 PHE A N 1
ATOM 681 C CA . PHE A 1 88 ? 3.195 -2.689 -10.577 1.00 93.25 88 PHE A CA 1
ATOM 682 C C . PHE A 1 88 ? 2.589 -2.347 -11.926 1.00 93.25 88 PHE A C 1
ATOM 684 O O . PHE A 1 88 ? 2.382 -3.235 -12.744 1.00 93.25 88 PHE A O 1
ATOM 691 N N . MET A 1 89 ? 2.266 -1.078 -12.152 1.00 89.94 89 MET A N 1
ATOM 692 C CA . MET A 1 89 ? 1.616 -0.623 -13.377 1.00 89.94 89 MET A CA 1
ATOM 693 C C . MET A 1 89 ? 2.308 0.599 -13.944 1.00 89.94 89 MET A C 1
ATOM 695 O O . MET A 1 89 ? 2.418 1.635 -13.288 1.00 89.94 89 MET A O 1
ATOM 699 N N . GLN A 1 90 ? 2.715 0.495 -15.197 1.00 87.81 90 GLN A N 1
ATOM 700 C CA . GLN A 1 90 ? 3.251 1.604 -15.947 1.00 87.81 90 GLN A CA 1
ATOM 701 C C . GLN A 1 90 ? 2.108 2.459 -16.503 1.00 87.81 90 GLN A C 1
ATOM 703 O O . GLN A 1 90 ? 1.270 2.002 -17.281 1.00 87.81 90 GLN A O 1
ATOM 708 N N . GLN A 1 91 ? 2.060 3.723 -16.091 1.00 80.75 91 GLN A N 1
ATOM 709 C CA . GLN A 1 91 ? 1.038 4.667 -16.520 1.00 80.75 91 GLN A CA 1
ATOM 710 C C . GLN A 1 91 ? 1.602 6.089 -16.555 1.00 80.75 91 GLN A C 1
ATOM 712 O O . GLN A 1 91 ? 2.248 6.540 -15.613 1.00 80.75 91 GLN A O 1
ATOM 717 N N . TYR A 1 92 ? 1.342 6.814 -17.648 1.00 76.94 92 TYR A N 1
ATOM 718 C CA . TYR A 1 92 ? 1.742 8.220 -17.820 1.00 76.94 92 TYR A CA 1
ATOM 719 C C . TYR A 1 92 ? 3.239 8.499 -17.557 1.00 76.94 92 TYR A C 1
ATOM 721 O O . TYR A 1 92 ? 3.583 9.530 -16.985 1.00 76.94 92 TYR A O 1
ATOM 729 N N . GLY A 1 93 ? 4.130 7.586 -17.962 1.00 81.06 93 GLY A N 1
ATOM 730 C CA . GLY A 1 93 ? 5.582 7.740 -17.772 1.00 81.06 93 GLY A CA 1
ATOM 731 C C . GLY A 1 93 ? 6.065 7.508 -16.334 1.00 81.06 93 GLY A C 1
ATOM 732 O O . GLY A 1 93 ? 7.182 7.887 -15.981 1.00 81.06 93 GLY A O 1
ATOM 733 N N . HIS A 1 94 ? 5.226 6.904 -15.493 1.00 87.25 94 HIS A N 1
ATOM 734 C CA . HIS A 1 94 ? 5.557 6.510 -14.131 1.00 87.25 94 HIS A CA 1
ATOM 735 C C . HIS A 1 94 ? 5.205 5.049 -13.902 1.00 87.25 94 HIS A C 1
ATOM 737 O O . HIS A 1 94 ? 4.299 4.511 -14.538 1.00 87.25 94 HIS A O 1
ATOM 743 N N . VAL A 1 95 ? 5.870 4.437 -12.929 1.00 91.56 95 VAL A N 1
ATOM 744 C CA . VAL A 1 95 ? 5.430 3.159 -12.378 1.00 91.56 95 VAL A CA 1
ATOM 745 C C . VAL A 1 95 ? 4.655 3.436 -11.099 1.00 91.56 95 VAL A C 1
ATOM 747 O O . VAL A 1 95 ? 5.145 4.081 -10.173 1.00 91.56 95 VAL A O 1
ATOM 750 N N . HIS A 1 96 ? 3.434 2.933 -11.046 1.00 92.00 96 HIS A N 1
ATOM 751 C CA . HIS A 1 96 ? 2.601 2.909 -9.861 1.00 92.00 96 HIS A CA 1
ATOM 752 C C . HIS A 1 96 ? 2.724 1.542 -9.201 1.00 92.00 96 HIS A C 1
ATOM 754 O O . HIS A 1 96 ? 2.433 0.535 -9.837 1.00 92.00 96 HIS A O 1
ATOM 760 N N . VAL A 1 97 ? 3.122 1.518 -7.932 1.00 94.44 97 VAL A N 1
ATOM 761 C CA . VAL A 1 97 ? 3.049 0.324 -7.083 1.00 94.44 97 VAL A CA 1
ATOM 762 C C . VAL A 1 97 ? 1.873 0.517 -6.141 1.00 94.44 97 VAL A C 1
ATOM 764 O O . VAL A 1 97 ? 1.869 1.492 -5.391 1.00 94.44 97 VAL A O 1
ATOM 767 N N . ALA A 1 98 ? 0.843 -0.324 -6.198 1.00 94.31 98 ALA A N 1
ATOM 768 C CA . ALA A 1 98 ? -0.402 -0.032 -5.490 1.00 94.31 98 ALA A CA 1
ATOM 769 C C . ALA A 1 98 ? -1.109 -1.257 -4.904 1.00 94.31 98 ALA A C 1
ATOM 771 O O . ALA A 1 98 ? -1.168 -2.302 -5.539 1.00 94.31 98 ALA A O 1
ATOM 772 N N . CYS A 1 99 ? -1.718 -1.084 -3.730 1.00 94.94 99 CYS A N 1
ATOM 773 C CA . CYS A 1 99 ? -2.572 -2.068 -3.067 1.00 94.94 99 CYS A CA 1
ATOM 774 C C . CYS A 1 99 ? -4.012 -1.543 -2.988 1.00 94.94 99 CYS A C 1
ATOM 776 O O . CYS A 1 99 ? -4.234 -0.372 -2.654 1.00 94.94 99 CYS A O 1
ATOM 778 N N . ARG A 1 100 ? -4.997 -2.405 -3.247 1.00 94.19 100 ARG A N 1
ATOM 779 C CA . ARG A 1 100 ? -6.419 -2.038 -3.258 1.00 94.19 100 ARG A CA 1
ATOM 780 C C . ARG A 1 100 ? -7.024 -2.072 -1.852 1.00 94.19 100 ARG A C 1
ATOM 782 O O . ARG A 1 100 ? -7.090 -3.126 -1.228 1.00 94.19 100 ARG A O 1
ATOM 789 N N . TRP A 1 101 ? -7.502 -0.930 -1.365 1.00 94.56 101 TRP A N 1
ATOM 790 C CA . TRP A 1 101 ? -8.116 -0.779 -0.035 1.00 94.56 101 TRP A CA 1
ATOM 791 C C . TRP A 1 101 ? -9.643 -0.604 -0.066 1.00 94.56 101 TRP A C 1
ATOM 793 O O . TRP A 1 101 ? -10.265 -0.502 0.991 1.00 94.56 101 TRP A O 1
ATOM 803 N N . ASP A 1 102 ? -10.248 -0.594 -1.256 1.00 91.88 102 ASP A N 1
ATOM 804 C CA . ASP A 1 102 ? -11.700 -0.494 -1.460 1.00 91.88 102 ASP A CA 1
ATOM 805 C C . ASP A 1 102 ? -12.335 0.674 -0.687 1.00 91.88 102 ASP A C 1
ATOM 807 O O . ASP A 1 102 ? -11.745 1.747 -0.623 1.00 91.88 102 ASP A O 1
ATOM 811 N N . ASP A 1 103 ? -13.542 0.523 -0.144 1.00 92.25 103 ASP A N 1
ATOM 812 C CA . ASP A 1 103 ? -14.255 1.545 0.631 1.00 92.25 103 ASP A CA 1
ATOM 813 C C . ASP A 1 103 ? -13.894 1.531 2.131 1.00 92.25 103 ASP A C 1
ATOM 815 O O . ASP A 1 103 ? -14.436 2.320 2.908 1.00 92.25 103 ASP A O 1
ATOM 819 N N . ILE A 1 104 ? -12.916 0.714 2.562 1.00 94.06 104 ILE A N 1
ATOM 820 C CA . ILE A 1 104 ? -12.441 0.680 3.963 1.00 94.06 104 ILE A CA 1
ATOM 821 C C . ILE A 1 104 ? -11.994 2.073 4.416 1.00 94.06 104 ILE A C 1
ATOM 823 O O . ILE A 1 104 ? -12.193 2.446 5.574 1.00 94.06 104 ILE A O 1
ATOM 827 N N . LEU A 1 105 ? -11.396 2.846 3.507 1.00 92.50 105 LEU A N 1
ATOM 828 C CA . LEU A 1 105 ? -10.838 4.169 3.775 1.00 92.50 105 LEU A CA 1
ATOM 829 C C . LEU A 1 105 ? -11.823 5.319 3.500 1.00 92.50 105 LEU A C 1
ATOM 831 O O . LEU A 1 105 ? -11.440 6.480 3.602 1.00 92.50 105 LEU A O 1
ATOM 835 N N . ASP A 1 106 ? -13.111 5.063 3.254 1.00 90.88 106 ASP A N 1
ATOM 836 C CA . ASP A 1 106 ? -14.094 6.139 3.033 1.00 90.88 106 ASP A CA 1
ATOM 837 C C . ASP A 1 106 ? -14.225 7.094 4.221 1.00 90.88 106 ASP A C 1
ATOM 839 O O . ASP A 1 106 ? -14.479 8.291 4.054 1.00 90.88 106 ASP A O 1
ATOM 843 N N . PHE A 1 107 ? -13.997 6.600 5.440 1.00 88.19 107 PHE A N 1
ATOM 844 C CA . PHE A 1 107 ? -14.009 7.445 6.633 1.00 88.19 107 PHE A CA 1
ATOM 845 C C . PHE A 1 107 ? -12.915 8.517 6.614 1.00 88.19 107 PHE A C 1
ATOM 847 O O . PHE A 1 107 ? -13.057 9.527 7.304 1.00 88.19 107 PHE A O 1
ATOM 854 N N . VAL A 1 108 ? -11.859 8.326 5.821 1.00 86.44 108 VAL A N 1
ATOM 855 C CA . VAL A 1 108 ? -10.750 9.266 5.686 1.00 86.44 108 VAL A CA 1
ATOM 856 C C . VAL A 1 108 ? -11.266 10.594 5.116 1.00 86.44 108 VAL A C 1
ATOM 858 O O . VAL A 1 108 ? -10.859 11.638 5.609 1.00 86.44 108 VAL A O 1
ATOM 861 N N . TRP A 1 109 ? -12.289 10.600 4.242 1.00 83.50 109 TRP A N 1
ATOM 862 C CA . TRP A 1 109 ? -12.938 11.839 3.766 1.00 83.50 109 TRP A CA 1
ATOM 863 C C . TRP A 1 109 ? -13.495 12.729 4.883 1.00 83.50 109 TRP A C 1
ATOM 865 O O . TRP A 1 109 ? -13.527 13.950 4.742 1.00 83.50 109 TRP A O 1
ATOM 875 N N . LYS A 1 110 ? -13.903 12.145 6.017 1.00 83.19 110 LYS A N 1
ATOM 876 C CA . LYS A 1 110 ? -14.380 12.903 7.188 1.00 83.19 110 LYS A CA 1
ATOM 877 C C . LYS A 1 110 ? -13.241 13.615 7.922 1.00 83.19 110 LYS A C 1
ATOM 879 O O . LYS A 1 110 ? -13.491 14.519 8.714 1.00 83.19 110 LYS A O 1
ATOM 884 N N . GLY A 1 111 ? -12.007 13.191 7.668 1.00 81.75 111 GLY A N 1
ATOM 885 C CA . GLY A 1 111 ? -10.783 13.718 8.246 1.00 81.75 111 GLY A CA 1
ATOM 886 C C . GLY A 1 111 ? -10.212 14.943 7.547 1.00 81.75 111 GLY A C 1
ATOM 887 O O . GLY A 1 111 ? -9.187 15.448 8.001 1.00 81.75 111 GLY A O 1
ATOM 888 N N . PHE A 1 112 ? -10.847 15.431 6.477 1.00 82.44 112 PHE A N 1
ATOM 889 C CA . PHE A 1 112 ? -10.309 16.527 5.673 1.00 82.44 112 PHE A CA 1
ATOM 890 C C . PHE A 1 112 ? -11.215 17.750 5.623 1.00 82.44 112 PHE A C 1
ATOM 892 O O . PHE A 1 112 ? -12.432 17.700 5.839 1.00 82.44 112 PHE A O 1
ATOM 899 N N . GLU A 1 113 ? -10.587 18.876 5.325 1.00 82.69 113 GLU A N 1
ATOM 900 C CA . GLU A 1 113 ? -11.245 20.105 4.913 1.00 82.69 113 GLU A CA 1
ATOM 901 C C . GLU A 1 113 ? -11.139 20.243 3.398 1.00 82.69 113 GLU A C 1
ATOM 903 O O . GLU A 1 113 ? -10.083 20.004 2.807 1.00 82.69 113 GLU A O 1
ATOM 908 N N . ALA A 1 114 ? -12.264 20.584 2.767 1.00 79.06 114 ALA A N 1
ATOM 909 C CA . ALA A 1 114 ? -12.296 20.818 1.335 1.00 79.06 114 ALA A CA 1
ATOM 910 C C . ALA A 1 114 ? -11.454 22.058 0.987 1.00 79.06 114 ALA A C 1
ATOM 912 O O . ALA A 1 114 ? -11.456 23.025 1.757 1.00 79.06 114 ALA A O 1
ATOM 913 N N . PRO A 1 115 ? -10.788 22.064 -0.180 1.00 80.50 115 PRO A N 1
ATOM 914 C CA . PRO A 1 115 ? -10.087 23.237 -0.666 1.00 80.50 115 PRO A CA 1
ATOM 915 C C . PRO A 1 115 ? -10.988 24.473 -0.681 1.00 80.50 115 PRO A C 1
ATOM 917 O O . PRO A 1 115 ? -12.156 24.416 -1.069 1.00 80.50 115 PRO A O 1
ATOM 920 N N . THR A 1 116 ? -10.422 25.613 -0.310 1.00 78.81 116 THR A N 1
ATOM 921 C CA . THR A 1 116 ? -11.046 26.929 -0.463 1.00 78.81 116 THR A CA 1
ATOM 922 C C . THR A 1 116 ? -10.214 27.779 -1.417 1.00 78.81 116 THR A C 1
ATOM 924 O O . THR A 1 116 ? -9.072 27.445 -1.724 1.00 78.81 116 THR A O 1
ATOM 927 N N . VAL A 1 117 ? -10.742 28.925 -1.856 1.00 80.06 117 VAL A N 1
ATOM 928 C CA . VAL A 1 117 ? -9.984 29.878 -2.694 1.00 80.06 117 VAL A CA 1
ATOM 929 C C . VAL A 1 117 ? -8.654 30.280 -2.038 1.00 80.06 117 VAL A C 1
ATOM 931 O O . VAL A 1 117 ? -7.654 30.460 -2.724 1.00 80.06 117 VAL A O 1
ATOM 934 N N . MET A 1 118 ? -8.629 30.371 -0.705 1.00 78.25 118 MET A N 1
ATOM 935 C CA . MET A 1 118 ? -7.438 30.739 0.068 1.00 78.25 118 MET A CA 1
ATOM 936 C C . MET A 1 118 ? -6.526 29.545 0.389 1.00 78.25 118 MET A C 1
ATOM 938 O O . MET A 1 118 ? -5.378 29.744 0.778 1.00 78.25 118 MET A O 1
ATOM 942 N N . ARG A 1 119 ? -7.029 28.311 0.257 1.00 74.19 119 ARG A N 1
ATOM 943 C CA . ARG A 1 119 ? -6.322 27.054 0.546 1.00 74.19 119 ARG A CA 1
ATOM 944 C C . ARG A 1 119 ? -6.670 26.035 -0.540 1.00 74.19 119 ARG A C 1
ATOM 946 O O . ARG A 1 119 ? -7.618 25.273 -0.363 1.00 74.19 119 ARG A O 1
ATOM 953 N N . PRO A 1 120 ? -5.953 26.020 -1.674 1.00 72.50 120 PRO A N 1
ATOM 954 C CA . PRO A 1 120 ? -6.354 25.246 -2.851 1.00 72.50 120 PRO A CA 1
ATOM 955 C C . PRO A 1 120 ? -6.120 23.730 -2.721 1.00 72.50 120 PRO A C 1
ATOM 957 O O . PRO A 1 120 ? -6.360 22.993 -3.674 1.00 72.50 120 PRO A O 1
ATOM 960 N N . PHE A 1 121 ? -5.691 23.246 -1.553 1.00 77.12 121 PHE A N 1
ATOM 961 C CA . PHE A 1 121 ? -5.404 21.839 -1.288 1.00 77.12 121 PHE A CA 1
ATOM 962 C C . PHE A 1 121 ? -6.258 21.317 -0.132 1.00 77.12 121 PHE A C 1
ATOM 964 O O . PHE A 1 121 ? -6.675 22.080 0.737 1.00 77.12 121 PHE A O 1
ATOM 971 N N . TYR A 1 122 ? -6.514 20.008 -0.127 1.00 80.69 122 TYR A N 1
ATOM 972 C CA . TYR A 1 122 ? -7.160 19.347 1.004 1.00 80.69 122 TYR A CA 1
ATOM 973 C C . TYR A 1 122 ? -6.229 19.388 2.218 1.00 80.69 122 TYR A C 1
ATOM 975 O O . TYR A 1 122 ? -5.068 18.987 2.123 1.00 80.69 122 TYR A O 1
ATOM 983 N N . GLU A 1 123 ? -6.747 19.822 3.364 1.00 83.56 123 GLU A N 1
ATOM 984 C CA . GLU A 1 123 ? -6.006 19.834 4.625 1.00 83.56 123 GLU A CA 1
ATOM 985 C C . GLU A 1 123 ? -6.535 18.756 5.570 1.00 83.56 123 GLU A C 1
ATOM 987 O O . GLU A 1 123 ? -7.744 18.564 5.711 1.00 83.56 123 GLU A O 1
ATOM 992 N N . VAL A 1 124 ? -5.621 18.040 6.231 1.00 86.19 124 VAL A N 1
ATOM 993 C CA . VAL A 1 124 ? -5.986 17.066 7.268 1.00 86.19 124 VAL A CA 1
ATOM 994 C C . VAL A 1 124 ? -6.355 17.800 8.545 1.00 86.19 124 VAL A C 1
ATOM 996 O O . VAL A 1 124 ? -5.526 18.528 9.097 1.00 86.19 124 VAL A O 1
ATOM 999 N N . ARG A 1 125 ? -7.574 17.561 9.033 1.00 90.75 125 ARG A N 1
ATOM 1000 C CA . ARG A 1 125 ? -8.080 18.135 10.279 1.00 90.75 125 ARG A CA 1
ATOM 1001 C C . ARG A 1 125 ? -7.189 17.731 11.458 1.00 90.75 125 ARG A C 1
ATOM 1003 O O . ARG A 1 125 ? -6.802 16.557 11.535 1.00 90.75 125 ARG A O 1
ATOM 1010 N N . PRO A 1 126 ? -6.880 18.648 12.392 1.00 90.38 126 PRO A N 1
ATOM 1011 C CA . PRO A 1 126 ? -6.064 18.339 13.565 1.00 90.38 126 PRO A CA 1
ATOM 1012 C C . PRO A 1 126 ? -6.586 17.145 14.373 1.00 90.38 126 PRO A C 1
ATOM 1014 O O . PRO A 1 126 ? -5.810 16.255 14.709 1.00 90.38 126 PRO A O 1
ATOM 1017 N N . GLU A 1 127 ? -7.899 17.065 14.595 1.00 91.62 127 GLU A N 1
ATOM 1018 C CA . GLU A 1 127 ? -8.537 16.002 15.381 1.00 91.62 127 GLU A CA 1
ATOM 1019 C C . GLU A 1 127 ? -8.415 14.643 14.685 1.00 91.62 127 GLU A C 1
ATOM 1021 O O . GLU A 1 127 ? -8.233 13.606 15.325 1.00 91.62 127 GLU A O 1
ATOM 1026 N N . PHE A 1 128 ? -8.482 14.635 13.349 1.00 92.12 128 PHE A N 1
ATOM 1027 C CA . PHE A 1 128 ? -8.264 13.418 12.576 1.00 92.12 128 PHE A CA 1
ATOM 1028 C C . PHE A 1 128 ? -6.803 12.984 12.634 1.00 92.12 128 PHE A C 1
ATOM 1030 O O . PHE A 1 128 ? -6.536 11.802 12.809 1.00 92.12 128 PHE A O 1
ATOM 1037 N N . ARG A 1 129 ? -5.857 13.924 12.532 1.00 92.81 129 ARG A N 1
ATOM 1038 C CA . ARG A 1 129 ? -4.424 13.634 12.662 1.00 92.81 129 ARG A CA 1
ATOM 1039 C C . ARG A 1 129 ? -4.070 13.102 14.049 1.00 92.81 129 ARG A C 1
ATOM 1041 O O . ARG A 1 129 ? -3.218 12.230 14.151 1.00 92.81 129 ARG A O 1
ATOM 1048 N N . GLU A 1 130 ? -4.711 13.600 15.100 1.00 92.31 130 GLU A N 1
ATOM 1049 C CA . GLU A 1 130 ? -4.518 13.096 16.461 1.00 92.31 130 GLU A CA 1
ATOM 1050 C C . GLU A 1 130 ? -5.053 11.667 16.615 1.00 92.31 130 GLU A C 1
ATOM 1052 O O . GLU A 1 130 ? -4.375 10.797 17.163 1.00 92.31 130 GLU A O 1
ATOM 1057 N N . LYS A 1 131 ? -6.248 11.400 16.075 1.00 92.25 131 LYS A N 1
ATOM 1058 C CA . LYS A 1 131 ? -6.899 10.088 16.168 1.00 92.25 131 LYS A CA 1
ATOM 1059 C C . LYS A 1 131 ? -6.274 9.029 15.253 1.00 92.25 131 LYS A C 1
ATOM 1061 O O . LYS A 1 131 ? -6.159 7.868 15.644 1.00 92.25 131 LYS A O 1
ATOM 1066 N N . TYR A 1 132 ? -5.879 9.433 14.049 1.00 94.56 132 TYR A N 1
ATOM 1067 C CA . TYR A 1 132 ? -5.369 8.582 12.976 1.00 94.56 132 TYR A CA 1
ATOM 1068 C C . TYR A 1 132 ? -4.040 9.124 12.411 1.00 94.56 132 TYR A C 1
ATOM 1070 O O . TYR A 1 132 ? -3.969 9.515 11.241 1.00 94.56 132 TYR A O 1
ATOM 1078 N N . PRO A 1 133 ? -2.968 9.202 13.221 1.00 94.50 133 PRO A N 1
ATOM 1079 C CA . PRO A 1 133 ? -1.723 9.849 12.814 1.00 94.50 133 PRO A CA 1
ATOM 1080 C C . PRO A 1 133 ? -1.015 9.144 11.654 1.00 94.50 133 PRO A C 1
ATOM 1082 O O . PRO A 1 133 ? -0.404 9.817 10.822 1.00 94.50 133 PRO A O 1
ATOM 1085 N N . ARG A 1 134 ? -1.078 7.807 11.567 1.00 95.12 134 ARG A N 1
ATOM 1086 C CA . ARG A 1 134 ? -0.427 7.059 10.482 1.00 95.12 134 ARG A CA 1
ATOM 1087 C C . ARG A 1 134 ? -1.191 7.231 9.180 1.00 95.12 134 ARG A C 1
ATOM 1089 O O . ARG A 1 134 ? -0.580 7.615 8.189 1.00 95.12 134 ARG A O 1
ATOM 1096 N N . ILE A 1 135 ? -2.510 7.066 9.194 1.00 94.69 135 ILE A N 1
ATOM 1097 C CA . ILE A 1 135 ? -3.359 7.266 8.013 1.00 94.69 135 ILE A CA 1
ATOM 1098 C C . ILE A 1 135 ? -3.278 8.722 7.539 1.00 94.69 135 ILE A C 1
ATOM 1100 O O . ILE A 1 135 ? -3.109 8.975 6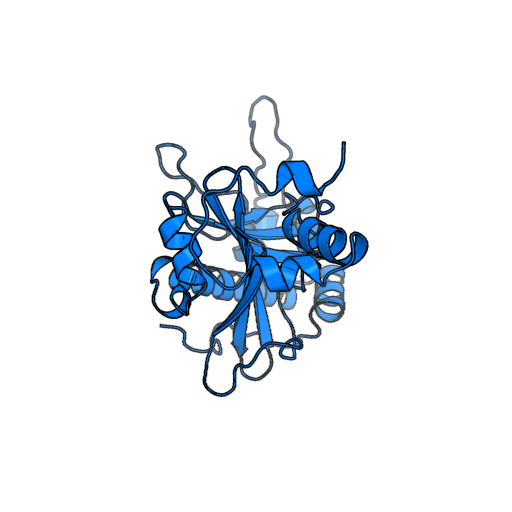.350 1.00 94.69 135 ILE A O 1
ATOM 1104 N N . ALA A 1 136 ? -3.303 9.686 8.463 1.00 92.81 136 ALA A N 1
ATOM 1105 C CA . ALA A 1 136 ? -3.131 11.102 8.147 1.00 92.81 136 ALA A CA 1
ATOM 1106 C C . ALA A 1 136 ? -1.788 11.401 7.460 1.00 92.81 136 ALA A C 1
ATOM 1108 O O . ALA A 1 136 ? -1.734 12.241 6.565 1.00 92.81 136 ALA A O 1
ATOM 1109 N N . SER A 1 137 ? -0.706 10.724 7.861 1.00 92.94 137 SER A N 1
ATOM 1110 C CA . SER A 1 137 ? 0.633 10.925 7.282 1.00 92.94 137 SER A CA 1
ATOM 1111 C C . SER A 1 137 ? 0.794 10.396 5.852 1.00 92.94 137 SER A C 1
ATOM 1113 O O . SER A 1 137 ? 1.760 10.754 5.171 1.00 92.94 137 SER A O 1
ATOM 1115 N N . LEU A 1 138 ? -0.146 9.553 5.417 1.00 93.69 138 LEU A N 1
ATOM 1116 C CA . LEU A 1 138 ? -0.221 8.968 4.080 1.00 93.69 138 LEU A CA 1
ATOM 1117 C C . LEU A 1 138 ? -1.121 9.782 3.144 1.00 93.69 138 LEU A C 1
ATOM 1119 O O . LEU A 1 138 ? -1.339 9.391 2.004 1.00 93.69 138 LEU A O 1
ATOM 1123 N N . PHE A 1 139 ? -1.704 10.888 3.600 1.00 87.06 139 PHE A N 1
ATOM 1124 C CA . PHE A 1 139 ? -2.585 11.662 2.742 1.00 87.06 139 PHE A CA 1
ATOM 1125 C C . PHE A 1 139 ? -1.800 12.527 1.751 1.00 87.06 139 PHE A C 1
ATOM 1127 O O . PHE A 1 139 ? -0.968 13.342 2.150 1.00 87.06 139 PHE A O 1
ATOM 1134 N N . GLY A 1 140 ? -2.141 12.390 0.467 1.00 83.44 140 GLY A N 1
ATOM 1135 C CA . GLY A 1 140 ? -1.538 13.154 -0.621 1.00 83.44 140 GLY A CA 1
ATOM 1136 C C . GLY A 1 140 ? -0.166 12.625 -1.044 1.00 83.44 140 GLY A C 1
ATOM 1137 O O . GLY A 1 140 ? 0.629 12.152 -0.234 1.00 83.44 140 GLY A O 1
ATOM 1138 N N . GLN A 1 141 ? 0.119 12.720 -2.343 1.00 88.88 141 GLN A N 1
ATOM 1139 C CA . GLN A 1 141 ? 1.447 12.425 -2.874 1.00 88.88 141 GLN A CA 1
ATOM 1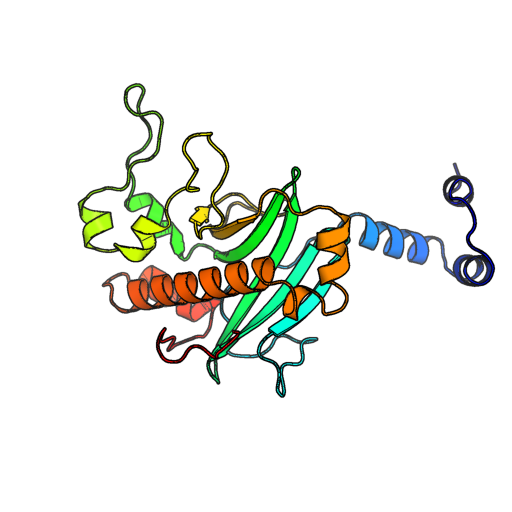140 C C . GLN A 1 141 ? 2.445 13.437 -2.304 1.00 88.88 141 GLN A C 1
ATOM 1142 O O . GLN A 1 141 ? 2.281 14.644 -2.470 1.00 88.88 141 GLN A O 1
ATOM 1147 N N . LYS A 1 142 ? 3.498 12.941 -1.650 1.00 90.75 142 LYS A N 1
ATOM 1148 C CA . LYS A 1 142 ? 4.615 13.784 -1.214 1.00 90.75 142 LYS A CA 1
ATOM 1149 C C . LYS A 1 142 ? 5.499 14.099 -2.410 1.00 90.75 142 LYS A C 1
ATOM 1151 O O . LYS A 1 142 ? 5.786 13.211 -3.214 1.00 90.75 142 LYS A O 1
ATOM 1156 N N . GLU A 1 143 ? 5.959 15.335 -2.497 1.00 91.25 143 GLU A N 1
ATOM 1157 C CA . GLU A 1 143 ? 6.816 15.815 -3.578 1.00 91.25 143 GLU A CA 1
ATOM 1158 C C . GLU A 1 143 ? 8.061 16.486 -2.996 1.00 91.25 143 GLU A C 1
ATOM 1160 O O . GLU A 1 143 ? 8.046 17.020 -1.883 1.00 91.25 143 GLU A O 1
ATOM 1165 N N . ASN A 1 144 ? 9.165 16.442 -3.740 1.00 91.31 144 ASN A N 1
ATOM 1166 C CA . ASN A 1 144 ? 10.344 17.228 -3.403 1.00 91.31 144 ASN A CA 1
ATOM 1167 C C . ASN A 1 144 ? 10.132 18.715 -3.756 1.00 91.31 144 ASN A C 1
ATOM 1169 O O . ASN A 1 144 ? 9.097 19.121 -4.280 1.00 91.31 144 ASN A O 1
ATOM 1173 N N . ARG A 1 145 ? 11.149 19.549 -3.506 1.00 92.12 145 ARG A N 1
ATOM 1174 C CA . ARG A 1 145 ? 11.088 21.004 -3.764 1.00 92.12 145 ARG A CA 1
ATOM 1175 C C . ARG A 1 145 ? 10.818 21.381 -5.228 1.00 92.12 145 ARG A C 1
ATOM 1177 O O . ARG A 1 145 ? 10.440 22.518 -5.483 1.00 92.12 145 ARG A O 1
ATOM 1184 N N . ASN A 1 146 ? 11.016 20.450 -6.158 1.00 90.00 146 ASN A N 1
ATOM 1185 C CA . ASN A 1 146 ? 10.822 20.647 -7.591 1.00 90.00 146 ASN A CA 1
ATOM 1186 C C . ASN A 1 146 ? 9.475 20.083 -8.081 1.00 90.00 146 ASN A C 1
ATOM 1188 O O . ASN A 1 146 ? 9.271 19.993 -9.288 1.00 90.00 146 ASN A O 1
ATOM 1192 N N . GLY A 1 147 ? 8.587 19.653 -7.176 1.00 86.56 147 GLY A N 1
ATOM 1193 C CA . GLY A 1 147 ? 7.318 19.015 -7.540 1.00 86.56 147 GLY A CA 1
ATOM 1194 C C . GLY A 1 147 ? 7.482 17.592 -8.082 1.00 86.56 147 GLY A C 1
ATOM 1195 O O . GLY A 1 147 ? 6.568 17.058 -8.701 1.00 86.56 147 GLY A O 1
ATOM 1196 N N . ILE A 1 148 ? 8.652 16.965 -7.895 1.00 88.75 148 ILE A N 1
ATOM 1197 C CA . ILE A 1 148 ? 8.864 15.576 -8.316 1.00 88.75 148 ILE A CA 1
ATOM 1198 C C . ILE A 1 148 ? 8.318 14.659 -7.214 1.00 88.75 148 ILE A C 1
ATOM 1200 O O . ILE A 1 148 ? 8.748 14.798 -6.060 1.00 88.75 148 ILE A O 1
ATOM 1204 N N . PRO A 1 149 ? 7.420 13.715 -7.544 1.00 90.00 149 PRO A N 1
ATOM 1205 C CA . PRO A 1 149 ? 6.911 12.722 -6.606 1.00 90.00 149 PRO A CA 1
ATOM 1206 C C . PRO A 1 149 ? 8.031 11.972 -5.884 1.00 90.00 149 PRO A C 1
ATOM 1208 O O . PRO A 1 149 ? 8.971 11.479 -6.507 1.00 90.00 149 PRO A O 1
ATOM 1211 N N . LEU A 1 150 ? 7.920 11.881 -4.562 1.00 92.69 150 LEU A N 1
ATOM 1212 C CA . LEU A 1 150 ? 8.780 11.038 -3.740 1.00 92.69 150 LEU A CA 1
ATOM 1213 C C . LEU A 1 150 ? 8.264 9.587 -3.761 1.00 92.69 150 LEU A C 1
ATOM 1215 O O . LEU A 1 150 ? 7.042 9.391 -3.762 1.00 92.69 150 LEU A O 1
ATOM 1219 N N . PRO A 1 151 ? 9.158 8.579 -3.714 1.00 93.50 151 PRO A N 1
ATOM 1220 C CA . PRO A 1 151 ? 8.797 7.162 -3.642 1.00 93.50 151 PRO A CA 1
ATOM 1221 C C . PRO A 1 151 ? 8.339 6.793 -2.219 1.00 93.50 151 PRO A C 1
ATOM 1223 O O . PRO A 1 151 ? 8.972 6.015 -1.505 1.00 93.50 151 PRO A O 1
ATOM 1226 N N . GLU A 1 152 ? 7.245 7.418 -1.790 1.00 95.81 152 GLU A N 1
ATOM 1227 C CA . GLU A 1 152 ? 6.653 7.304 -0.461 1.00 95.81 152 GLU A CA 1
ATOM 1228 C C . GLU A 1 152 ? 5.182 6.880 -0.573 1.00 95.81 152 GLU A C 1
ATOM 1230 O O . GLU A 1 152 ? 4.485 7.375 -1.467 1.00 95.81 152 GLU A O 1
ATOM 1235 N N . PRO A 1 153 ? 4.684 6.008 0.326 1.00 96.50 153 PRO A N 1
ATOM 1236 C CA . PRO A 1 153 ? 3.291 5.589 0.309 1.00 96.50 153 PRO A CA 1
ATOM 1237 C C . PRO A 1 153 ? 2.329 6.764 0.496 1.00 96.50 153 PRO A C 1
ATOM 1239 O O . PRO A 1 153 ? 2.516 7.611 1.376 1.00 96.50 153 PRO A O 1
ATOM 1242 N N . TYR A 1 154 ? 1.262 6.775 -0.295 1.00 93.94 154 TYR A N 1
ATOM 1243 C CA . TYR A 1 154 ? 0.157 7.711 -0.165 1.00 93.94 154 TYR A CA 1
ATOM 1244 C C . TYR A 1 154 ? -1.185 7.058 -0.499 1.00 93.94 154 TYR A C 1
ATOM 1246 O O . TYR A 1 154 ? -1.279 6.145 -1.316 1.00 93.94 154 TYR A O 1
ATOM 1254 N N . ILE A 1 155 ? -2.244 7.536 0.142 1.00 92.00 155 ILE A N 1
ATOM 1255 C CA . ILE A 1 155 ? -3.613 7.089 -0.090 1.00 92.00 155 ILE A CA 1
ATOM 1256 C C . ILE A 1 155 ? -4.216 7.916 -1.233 1.00 92.00 155 ILE A C 1
ATOM 1258 O O . ILE A 1 155 ? -4.124 9.146 -1.248 1.00 92.00 155 ILE A O 1
ATOM 1262 N N . THR A 1 156 ? -4.870 7.251 -2.183 1.00 87.69 156 THR A N 1
ATOM 1263 C CA . THR A 1 156 ? -5.503 7.881 -3.345 1.00 87.69 156 THR A CA 1
ATOM 1264 C C . THR A 1 156 ? -6.816 7.203 -3.715 1.00 87.69 156 THR A C 1
ATOM 1266 O O . THR A 1 156 ? -7.033 6.039 -3.406 1.00 87.69 156 THR A O 1
ATOM 1269 N N . THR A 1 157 ? -7.700 7.939 -4.390 1.00 82.12 157 THR A N 1
ATOM 1270 C CA . THR A 1 157 ? -8.924 7.385 -5.002 1.00 82.12 157 THR A CA 1
ATOM 1271 C C . THR A 1 157 ? -8.839 7.309 -6.525 1.00 82.12 157 THR A C 1
ATOM 1273 O O . THR A 1 157 ? -9.838 7.059 -7.196 1.00 82.12 157 THR A O 1
ATOM 1276 N N . ILE A 1 158 ? -7.667 7.588 -7.100 1.00 68.00 158 ILE A N 1
ATOM 1277 C CA . ILE A 1 158 ? -7.476 7.522 -8.547 1.00 68.00 158 ILE A CA 1
ATOM 1278 C C . ILE A 1 158 ? -7.564 6.049 -8.948 1.00 68.00 158 ILE A C 1
ATOM 1280 O O . ILE A 1 158 ? -6.716 5.252 -8.557 1.00 68.00 158 ILE A O 1
ATOM 1284 N N . GLY A 1 159 ? -8.619 5.703 -9.688 1.00 61.22 159 GLY A N 1
ATOM 1285 C CA . GLY A 1 159 ? -8.796 4.365 -10.233 1.00 61.22 159 GLY A CA 1
ATOM 1286 C C . GLY A 1 159 ? -7.623 4.014 -11.142 1.00 61.22 159 GLY A C 1
ATOM 1287 O O . GLY A 1 159 ? -7.275 4.785 -12.039 1.00 61.22 159 GLY A O 1
ATOM 1288 N N . LEU A 1 160 ? -7.011 2.862 -10.892 1.00 67.50 160 LEU A N 1
ATOM 1289 C CA . LEU A 1 160 ? -6.003 2.290 -11.774 1.00 67.50 160 LEU A CA 1
ATOM 1290 C C . LEU A 1 160 ? -6.731 1.558 -12.902 1.00 67.50 160 LEU A C 1
ATOM 1292 O O . LEU A 1 160 ? -7.736 0.899 -12.655 1.00 67.50 160 LEU A O 1
ATOM 1296 N N . ASP A 1 161 ? -6.267 1.724 -14.139 1.00 65.75 161 ASP A N 1
ATOM 1297 C CA . ASP A 1 161 ? -6.805 1.028 -15.316 1.00 65.75 161 ASP A CA 1
ATOM 1298 C C . ASP A 1 161 ? -8.338 1.125 -15.516 1.00 65.75 161 ASP A C 1
ATOM 1300 O O . ASP A 1 161 ? -9.042 0.124 -15.643 1.00 65.75 161 ASP A O 1
ATOM 1304 N N . GLY A 1 162 ? -8.896 2.343 -15.491 1.00 60.12 162 GLY A N 1
ATOM 1305 C CA . GLY A 1 162 ? -10.323 2.568 -15.781 1.00 60.12 162 GLY A CA 1
ATOM 1306 C C . GLY A 1 162 ? -11.301 2.009 -14.735 1.00 60.12 162 GLY A C 1
ATOM 1307 O O . GLY A 1 162 ? -12.510 2.003 -14.970 1.00 60.12 162 GLY A O 1
ATOM 1308 N N . GLN A 1 163 ? -10.804 1.553 -13.581 1.00 65.12 163 GLN A N 1
ATOM 1309 C CA . GLN A 1 163 ? -11.633 1.045 -12.490 1.00 65.12 163 GLN A CA 1
ATOM 1310 C C . GLN A 1 163 ? -12.471 2.153 -11.835 1.00 65.12 163 GLN A C 1
ATOM 1312 O O . GLN A 1 163 ? -12.081 3.329 -11.846 1.00 65.12 163 GLN A O 1
ATOM 1317 N N . PRO A 1 164 ? -13.617 1.791 -11.222 1.00 65.62 164 PRO A N 1
ATOM 1318 C CA . PRO A 1 164 ? -14.391 2.726 -10.422 1.00 65.62 164 PRO A CA 1
ATOM 1319 C C . PRO A 1 164 ? -13.537 3.340 -9.310 1.00 65.62 164 PRO A C 1
ATOM 1321 O O . PRO A 1 164 ? -12.558 2.759 -8.840 1.00 65.62 164 PRO A O 1
ATOM 1324 N N . LYS A 1 165 ? -13.939 4.537 -8.881 1.00 75.88 165 LYS A N 1
ATOM 1325 C CA . LYS A 1 165 ? -13.275 5.286 -7.816 1.00 75.88 165 LYS A CA 1
ATOM 1326 C C . LYS A 1 165 ? -13.354 4.500 -6.499 1.00 75.88 165 LYS A C 1
ATOM 1328 O O . LYS A 1 165 ? -14.389 4.511 -5.842 1.00 75.88 165 LYS A O 1
ATOM 1333 N N . VAL A 1 166 ? -12.258 3.845 -6.132 1.00 87.00 166 VAL A N 1
ATOM 1334 C CA . VAL A 1 166 ? -12.046 3.129 -4.862 1.00 87.00 166 VAL A CA 1
ATOM 1335 C C . VAL A 1 166 ? -10.726 3.580 -4.247 1.00 87.00 166 VAL A C 1
ATOM 1337 O O . VAL A 1 166 ? -9.930 4.228 -4.933 1.00 87.00 166 VAL A O 1
ATOM 1340 N N . TRP A 1 167 ? -10.473 3.269 -2.975 1.00 92.12 167 TRP A N 1
ATOM 1341 C CA . TRP A 1 167 ? -9.214 3.652 -2.348 1.00 92.12 167 TRP A CA 1
ATOM 1342 C C . TRP A 1 167 ? -8.074 2.695 -2.667 1.00 92.12 167 TRP A C 1
ATOM 1344 O O . TRP A 1 167 ? -8.220 1.472 -2.688 1.00 92.12 167 TRP A O 1
ATOM 1354 N N . TRP A 1 168 ? -6.908 3.298 -2.838 1.00 93.12 168 TRP A N 1
ATOM 1355 C CA . TRP A 1 168 ? -5.634 2.650 -3.068 1.00 93.12 168 TRP A CA 1
ATOM 1356 C C . TRP A 1 168 ? -4.601 3.217 -2.109 1.00 93.12 168 TRP A C 1
ATOM 1358 O O . TRP A 1 168 ? -4.603 4.414 -1.815 1.00 93.12 168 TRP A O 1
ATOM 1368 N N . LEU A 1 169 ? -3.698 2.355 -1.662 1.00 95.56 169 LEU A N 1
ATOM 1369 C CA . LEU A 1 169 ? -2.423 2.763 -1.096 1.00 95.56 169 LEU A CA 1
ATOM 1370 C C . LEU A 1 169 ? -1.382 2.609 -2.199 1.00 95.56 169 LEU A C 1
ATOM 1372 O O . LEU A 1 169 ? -1.231 1.517 -2.738 1.00 95.56 169 LEU A O 1
ATOM 1376 N N . SER A 1 170 ? -0.705 3.688 -2.565 1.00 94.44 170 SER A N 1
ATOM 1377 C CA . SER A 1 170 ? 0.153 3.729 -3.744 1.00 94.44 170 SER A CA 1
ATOM 1378 C C . SER A 1 170 ? 1.519 4.323 -3.438 1.00 94.44 170 SER A C 1
ATOM 1380 O O . SER A 1 170 ? 1.658 5.177 -2.570 1.00 94.44 170 SER A O 1
ATOM 1382 N N . ILE A 1 171 ? 2.519 3.908 -4.202 1.00 95.44 171 ILE A N 1
ATOM 1383 C CA . ILE A 1 171 ? 3.803 4.577 -4.374 1.00 95.44 171 ILE A CA 1
ATOM 1384 C C . ILE A 1 171 ? 3.940 4.899 -5.856 1.00 95.44 171 ILE A C 1
ATOM 1386 O O . ILE A 1 171 ? 3.601 4.082 -6.714 1.00 95.44 171 ILE A O 1
ATOM 1390 N N . LYS A 1 172 ? 4.447 6.091 -6.161 1.00 93.44 172 LYS A N 1
ATOM 1391 C CA . LYS A 1 172 ? 4.815 6.473 -7.521 1.00 93.44 172 LYS A CA 1
ATOM 1392 C C . LYS A 1 172 ? 6.333 6.454 -7.654 1.00 93.44 172 LYS A C 1
ATOM 1394 O O . LYS A 1 172 ? 7.022 7.191 -6.952 1.00 93.44 172 LYS A O 1
ATOM 1399 N N . LEU A 1 173 ? 6.839 5.632 -8.565 1.00 92.56 173 LEU A N 1
ATOM 1400 C CA . LEU A 1 173 ? 8.249 5.558 -8.924 1.00 92.56 173 LEU A CA 1
ATOM 1401 C C . LEU A 1 173 ? 8.476 6.359 -10.209 1.00 92.56 173 LEU A C 1
ATOM 1403 O O . LEU A 1 173 ? 7.815 6.150 -11.230 1.00 92.56 173 LEU A O 1
ATOM 1407 N N . VAL A 1 174 ? 9.404 7.310 -10.137 1.00 89.25 174 VAL A N 1
ATOM 1408 C CA . VAL A 1 174 ? 9.762 8.212 -11.238 1.00 89.25 174 VAL A CA 1
ATOM 1409 C C . VAL A 1 174 ? 11.133 7.815 -11.775 1.00 89.25 174 VAL A C 1
ATOM 1411 O O . VAL A 1 174 ? 12.033 7.520 -10.995 1.00 89.25 174 VAL A O 1
ATOM 1414 N N . GLY A 1 175 ? 11.303 7.841 -13.099 1.00 85.19 175 GLY A N 1
ATOM 1415 C CA . GLY A 1 175 ? 12.590 7.542 -13.739 1.00 85.19 175 GLY A CA 1
ATOM 1416 C C . GLY A 1 175 ? 12.894 6.049 -13.894 1.00 85.19 175 GLY A C 1
ATOM 1417 O O . GLY A 1 175 ? 14.044 5.692 -14.132 1.00 85.19 175 GLY A O 1
ATOM 1418 N N . VAL A 1 176 ? 11.885 5.185 -13.766 1.00 89.00 176 VAL A N 1
ATOM 1419 C CA . VAL A 1 176 ? 11.977 3.783 -14.194 1.00 89.00 176 VAL A CA 1
ATOM 1420 C C . VAL A 1 176 ? 11.753 3.755 -15.707 1.00 89.00 176 VAL A C 1
ATOM 1422 O O . VAL A 1 176 ? 10.712 4.221 -16.166 1.00 89.00 176 VAL A O 1
ATOM 1425 N N . SER A 1 177 ? 12.748 3.294 -16.469 1.00 86.88 177 SER A N 1
ATOM 1426 C CA . SER A 1 177 ? 12.624 3.108 -17.918 1.00 86.88 177 SER A CA 1
ATOM 1427 C C . SER A 1 177 ? 11.786 1.876 -18.246 1.00 86.88 177 SER A C 1
ATOM 1429 O O . SER A 1 177 ? 11.711 0.956 -17.433 1.00 86.88 177 SER A O 1
ATOM 1431 N N . ASP A 1 178 ? 11.217 1.849 -19.451 1.00 84.69 178 ASP A N 1
ATOM 1432 C CA . ASP A 1 178 ? 10.469 0.704 -19.987 1.00 84.69 178 ASP A CA 1
ATOM 1433 C C . ASP A 1 178 ? 11.320 -0.572 -19.912 1.00 84.69 178 ASP A C 1
ATOM 1435 O O . ASP A 1 178 ? 10.895 -1.540 -19.296 1.00 84.69 178 ASP A O 1
ATOM 1439 N N . ASP A 1 179 ? 12.575 -0.517 -20.378 1.00 85.25 179 ASP A N 1
ATOM 1440 C CA . ASP A 1 179 ? 13.510 -1.653 -20.314 1.00 85.25 179 ASP A CA 1
ATOM 1441 C C . ASP A 1 179 ? 13.706 -2.179 -18.880 1.00 85.25 179 ASP A C 1
ATOM 1443 O O . ASP A 1 179 ? 13.641 -3.379 -18.633 1.00 85.25 179 ASP A O 1
ATOM 1447 N N . ARG A 1 180 ? 13.883 -1.278 -17.899 1.00 86.62 180 ARG A N 1
ATOM 1448 C CA . ARG A 1 180 ? 14.062 -1.671 -16.492 1.00 86.62 180 ARG A CA 1
ATOM 1449 C C . ARG A 1 180 ? 12.787 -2.282 -15.913 1.00 86.62 180 ARG A C 1
ATOM 1451 O O . ARG A 1 180 ? 12.861 -3.171 -15.073 1.00 86.62 180 ARG A O 1
ATOM 1458 N N . PHE A 1 181 ? 11.625 -1.771 -16.314 1.00 87.00 181 PHE A N 1
ATOM 1459 C CA . PHE A 1 181 ? 10.335 -2.308 -15.896 1.00 87.00 181 PHE A CA 1
ATOM 1460 C C . PHE A 1 181 ? 10.064 -3.683 -16.519 1.00 87.00 181 PHE A C 1
ATOM 1462 O O . PHE A 1 181 ? 9.518 -4.563 -15.854 1.00 87.00 181 PHE A O 1
ATOM 1469 N N . ASP A 1 182 ? 10.456 -3.883 -17.774 1.00 83.50 182 ASP A N 1
ATOM 1470 C CA . ASP A 1 182 ? 10.340 -5.161 -18.471 1.00 83.50 182 ASP A CA 1
ATOM 1471 C C . ASP A 1 182 ? 11.270 -6.222 -17.860 1.00 83.50 182 ASP A C 1
ATOM 1473 O O . ASP A 1 182 ? 10.849 -7.368 -17.679 1.00 83.50 182 ASP A O 1
ATOM 1477 N N . ASP A 1 183 ? 12.473 -5.834 -17.422 1.00 83.19 183 ASP A N 1
ATOM 1478 C CA . ASP A 1 183 ? 13.417 -6.716 -16.718 1.00 83.19 183 ASP A CA 1
ATOM 1479 C C . ASP A 1 183 ? 12.858 -7.265 -15.393 1.00 83.19 183 ASP A C 1
ATOM 1481 O O . ASP A 1 183 ? 13.205 -8.376 -14.976 1.00 83.19 183 ASP A O 1
ATOM 1485 N N . TRP A 1 184 ? 11.943 -6.545 -14.732 1.00 84.38 184 TRP A N 1
ATOM 1486 C CA . TRP A 1 184 ? 11.318 -7.029 -13.497 1.00 84.38 184 TRP A CA 1
ATOM 1487 C C . TRP A 1 184 ? 10.519 -8.323 -13.692 1.00 84.38 184 TRP A C 1
ATOM 1489 O O . TRP A 1 184 ? 10.404 -9.089 -12.740 1.00 84.38 184 TRP A O 1
ATOM 1499 N N . ASN A 1 185 ? 10.031 -8.612 -14.905 1.00 70.94 185 ASN A N 1
ATOM 1500 C CA . ASN A 1 185 ? 9.287 -9.835 -15.238 1.00 70.94 185 ASN A CA 1
ATOM 1501 C C . ASN A 1 185 ? 10.127 -11.122 -15.176 1.00 70.94 185 ASN A C 1
ATOM 1503 O O . ASN A 1 185 ? 9.584 -12.221 -15.095 1.00 70.94 185 ASN A O 1
ATOM 1507 N N . CYS A 1 186 ? 11.453 -11.005 -15.242 1.00 60.19 186 CYS A N 1
ATOM 1508 C CA . CYS A 1 186 ? 12.375 -12.136 -15.339 1.00 60.19 186 CYS A CA 1
ATOM 1509 C C . CYS A 1 186 ? 13.026 -12.458 -13.984 1.00 60.19 186 CYS A C 1
ATOM 1511 O O . CYS A 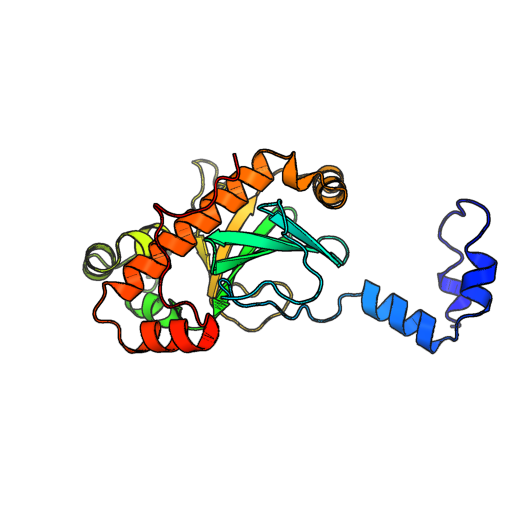1 186 ? 14.236 -12.649 -13.926 1.00 60.19 186 CYS A O 1
ATOM 1513 N N . LEU A 1 187 ? 12.245 -12.463 -12.893 1.00 65.00 187 LEU A N 1
ATOM 1514 C CA . LEU 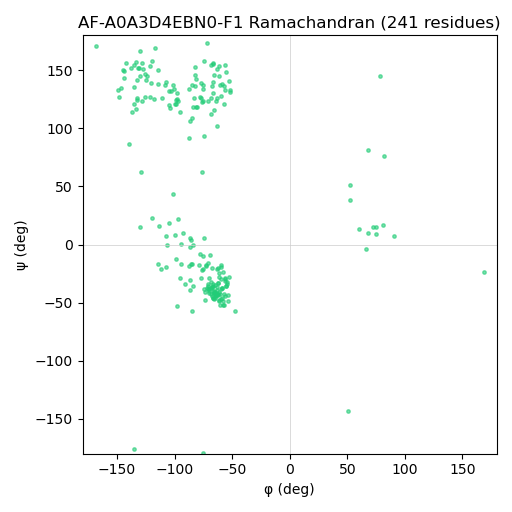A 1 187 ? 12.715 -12.510 -11.490 1.00 65.00 187 LEU A CA 1
ATOM 1515 C C . LEU A 1 187 ? 13.489 -11.258 -11.033 1.00 65.00 187 LEU A C 1
ATOM 1517 O O . LEU A 1 187 ? 13.798 -11.128 -9.849 1.00 65.00 187 LEU A O 1
ATOM 1521 N N . GLY A 1 188 ? 13.731 -10.295 -11.930 1.00 71.69 188 GLY A N 1
ATOM 1522 C CA . GLY A 1 188 ? 14.492 -9.080 -11.641 1.00 71.69 188 GLY A CA 1
ATOM 1523 C C . GLY A 1 188 ? 13.858 -8.191 -10.571 1.00 71.69 188 GLY A C 1
ATOM 1524 O O . GLY A 1 188 ? 14.561 -7.415 -9.930 1.00 71.69 188 GLY A O 1
ATOM 1525 N N . ILE A 1 189 ? 12.552 -8.325 -10.304 1.00 79.81 189 ILE A N 1
ATOM 1526 C CA . ILE A 1 189 ? 11.903 -7.591 -9.209 1.00 79.81 189 ILE A CA 1
ATOM 1527 C C . ILE A 1 189 ? 12.478 -7.962 -7.835 1.00 79.81 189 ILE A C 1
ATOM 1529 O O . ILE A 1 189 ? 12.569 -7.102 -6.961 1.00 79.81 189 ILE A O 1
ATOM 1533 N N . CYS A 1 190 ? 12.896 -9.220 -7.661 1.00 78.81 190 CYS A N 1
ATOM 1534 C CA . CYS A 1 190 ? 13.491 -9.728 -6.426 1.00 78.81 190 CYS A CA 1
ATOM 1535 C C . CYS A 1 190 ? 14.960 -9.308 -6.266 1.00 78.81 190 CYS A C 1
ATOM 1537 O O . CYS A 1 190 ? 15.548 -9.523 -5.211 1.00 78.81 190 CYS A O 1
ATOM 1539 N N . GLU A 1 191 ? 15.549 -8.700 -7.296 1.00 82.81 191 GLU A N 1
ATOM 1540 C CA . GLU A 1 191 ? 16.935 -8.227 -7.312 1.00 82.81 191 GLU A CA 1
ATOM 1541 C C . GLU A 1 191 ? 17.023 -6.691 -7.408 1.00 82.81 191 GLU A C 1
ATOM 1543 O O . GLU A 1 191 ? 18.057 -6.092 -7.100 1.00 82.81 191 GLU A O 1
ATOM 1548 N N . ASP A 1 192 ? 15.935 -6.020 -7.798 1.00 89.19 192 ASP A N 1
ATOM 1549 C CA . ASP A 1 192 ? 15.884 -4.569 -7.933 1.00 89.19 192 ASP A CA 1
ATOM 1550 C C . ASP A 1 192 ? 15.575 -3.887 -6.593 1.00 89.19 192 ASP A C 1
ATOM 1552 O O . ASP A 1 192 ? 14.449 -3.883 -6.092 1.00 89.19 192 ASP A O 1
ATOM 1556 N N . HIS A 1 193 ? 16.588 -3.220 -6.040 1.00 89.94 193 HIS A N 1
ATOM 1557 C CA . HIS A 1 193 ? 16.478 -2.518 -4.762 1.00 89.94 193 HIS A CA 1
ATOM 1558 C C . HIS A 1 193 ? 15.344 -1.478 -4.714 1.00 89.94 193 HIS A C 1
ATOM 1560 O O . HIS A 1 193 ? 14.705 -1.324 -3.677 1.00 89.94 193 HIS A O 1
ATOM 1566 N N . LEU A 1 194 ? 15.060 -0.777 -5.820 1.00 91.44 194 LEU A N 1
ATOM 1567 C CA . LEU A 1 194 ? 13.996 0.231 -5.860 1.00 91.44 194 LEU A CA 1
ATOM 1568 C C . LEU A 1 194 ? 12.613 -0.427 -5.784 1.00 91.44 194 LEU A C 1
ATOM 1570 O O . LEU A 1 194 ? 11.723 0.096 -5.111 1.00 91.44 194 LEU A O 1
ATOM 1574 N N . ALA A 1 195 ? 12.432 -1.560 -6.467 1.00 91.50 195 ALA A N 1
ATOM 1575 C CA . ALA A 1 195 ? 11.189 -2.322 -6.414 1.00 91.50 195 ALA A CA 1
ATOM 1576 C C . ALA A 1 195 ? 10.967 -2.928 -5.020 1.00 91.50 195 ALA A C 1
ATOM 1578 O O . ALA A 1 195 ? 9.886 -2.765 -4.449 1.00 91.50 195 ALA A O 1
ATOM 1579 N N . LEU A 1 196 ? 12.001 -3.546 -4.440 1.00 92.56 196 LEU A N 1
ATOM 1580 C CA . LEU A 1 196 ? 11.949 -4.123 -3.095 1.00 92.56 196 LEU A CA 1
ATOM 1581 C C . LEU A 1 196 ? 11.684 -3.067 -2.014 1.00 92.56 196 LEU A C 1
ATOM 1583 O O . LEU A 1 196 ? 10.829 -3.279 -1.155 1.00 92.56 196 LEU A O 1
ATOM 1587 N N . GLU A 1 197 ? 12.340 -1.903 -2.076 1.00 94.19 197 GLU A N 1
ATOM 1588 C CA . GLU A 1 197 ? 12.091 -0.798 -1.140 1.00 94.19 197 GLU A CA 1
ATOM 1589 C C . GLU A 1 197 ? 10.642 -0.293 -1.247 1.00 94.19 197 GLU A C 1
ATOM 1591 O O . GLU A 1 197 ? 9.992 -0.021 -0.234 1.00 94.19 197 GLU A O 1
ATOM 1596 N N . ALA A 1 198 ? 10.102 -0.189 -2.466 1.00 95.06 198 ALA A N 1
ATOM 1597 C CA . ALA A 1 198 ? 8.714 0.213 -2.678 1.00 95.06 198 ALA A CA 1
ATOM 1598 C C . ALA A 1 198 ? 7.728 -0.809 -2.092 1.00 95.06 198 ALA A C 1
ATOM 1600 O O . ALA A 1 198 ? 6.769 -0.426 -1.413 1.00 95.06 198 ALA A O 1
ATOM 1601 N N . ILE A 1 199 ? 7.979 -2.104 -2.309 1.00 95.25 199 ILE A N 1
ATOM 1602 C CA . ILE A 1 199 ? 7.201 -3.189 -1.706 1.00 95.25 199 ILE A CA 1
ATOM 1603 C C . ILE A 1 199 ? 7.240 -3.063 -0.185 1.00 95.25 199 ILE A C 1
ATOM 1605 O O . ILE A 1 199 ? 6.188 -3.008 0.449 1.00 95.25 199 ILE A O 1
ATOM 1609 N N . ASP A 1 200 ? 8.424 -2.944 0.407 1.00 94.38 200 ASP A N 1
ATOM 1610 C CA . ASP A 1 200 ? 8.588 -2.919 1.856 1.00 94.38 200 ASP A CA 1
ATOM 1611 C C . ASP A 1 200 ? 7.915 -1.698 2.507 1.00 94.38 200 ASP A C 1
ATOM 1613 O O . ASP A 1 200 ? 7.155 -1.821 3.475 1.00 94.38 200 ASP A O 1
ATOM 1617 N N . LYS A 1 201 ? 8.051 -0.515 1.897 1.00 95.88 201 LYS A N 1
ATOM 1618 C CA . LYS A 1 201 ? 7.316 0.691 2.305 1.00 95.88 201 LYS A CA 1
ATOM 1619 C C . LYS A 1 201 ? 5.799 0.490 2.271 1.00 95.88 201 LYS A C 1
ATOM 1621 O O . LYS A 1 201 ? 5.113 0.919 3.205 1.00 95.88 201 LYS A O 1
ATOM 1626 N N . LEU A 1 202 ? 5.263 -0.167 1.239 1.00 95.88 202 LEU A N 1
ATOM 1627 C CA . LEU A 1 202 ? 3.835 -0.496 1.167 1.00 95.88 202 LEU A CA 1
ATOM 1628 C C . LEU A 1 202 ? 3.420 -1.491 2.250 1.00 95.88 202 LEU A C 1
ATOM 1630 O O . LEU A 1 202 ? 2.392 -1.267 2.887 1.00 95.88 202 LEU A O 1
ATOM 1634 N N . ARG A 1 203 ? 4.217 -2.529 2.531 1.00 94.44 203 ARG A N 1
ATOM 1635 C CA . ARG A 1 203 ? 3.937 -3.494 3.614 1.00 94.44 203 ARG A CA 1
ATOM 1636 C C . ARG A 1 203 ? 3.818 -2.790 4.955 1.00 94.44 203 ARG A C 1
ATOM 1638 O O . ARG A 1 203 ? 2.844 -2.982 5.688 1.00 94.44 203 ARG A O 1
ATOM 1645 N N . TYR A 1 204 ? 4.781 -1.927 5.262 1.00 95.44 204 TYR A N 1
ATOM 1646 C CA . TYR A 1 204 ? 4.780 -1.167 6.501 1.00 95.44 204 TYR A CA 1
ATOM 1647 C C . TYR A 1 204 ? 3.594 -0.215 6.603 1.00 95.44 204 TYR A C 1
ATOM 1649 O O . TYR A 1 204 ? 2.966 -0.147 7.662 1.00 95.44 204 TYR A O 1
ATOM 1657 N N . ALA A 1 205 ? 3.256 0.483 5.520 1.00 96.50 205 ALA A N 1
ATOM 1658 C CA . ALA A 1 205 ? 2.092 1.356 5.486 1.00 96.50 205 ALA A CA 1
ATOM 1659 C C . ALA A 1 205 ? 0.779 0.560 5.616 1.00 96.50 205 ALA A C 1
ATOM 1661 O O . ALA A 1 205 ? -0.093 0.962 6.383 1.00 96.50 205 ALA A O 1
ATOM 1662 N N . CYS A 1 206 ? 0.658 -0.608 4.978 1.00 96.75 206 CYS A N 1
ATOM 1663 C CA . CYS A 1 206 ? -0.485 -1.504 5.145 1.00 96.75 206 CYS A CA 1
ATOM 1664 C C . CYS A 1 206 ? -0.652 -1.954 6.602 1.00 96.75 206 CYS A C 1
ATOM 1666 O O . CYS A 1 206 ? -1.752 -1.873 7.154 1.00 96.75 206 CYS A O 1
ATOM 1668 N N . ALA A 1 207 ? 0.435 -2.381 7.251 1.00 95.81 207 ALA A N 1
ATOM 1669 C CA . ALA A 1 207 ? 0.424 -2.774 8.658 1.00 95.81 207 ALA A CA 1
ATOM 1670 C C . ALA A 1 207 ? 0.071 -1.600 9.589 1.00 95.81 207 ALA A C 1
ATOM 1672 O O . ALA A 1 207 ? -0.684 -1.780 10.549 1.00 95.81 207 ALA A O 1
ATOM 1673 N N . ASP A 1 208 ? 0.573 -0.397 9.297 1.00 95.31 208 ASP A N 1
ATOM 1674 C CA . ASP A 1 208 ? 0.272 0.812 10.065 1.00 95.31 208 ASP A CA 1
ATOM 1675 C C . ASP A 1 208 ? -1.215 1.197 9.944 1.00 95.31 208 ASP A C 1
ATOM 1677 O O . ASP A 1 208 ? -1.860 1.422 10.971 1.00 95.31 208 ASP A O 1
ATOM 1681 N N . ILE A 1 209 ? -1.791 1.199 8.732 1.00 95.69 209 ILE A N 1
ATOM 1682 C CA . ILE A 1 209 ? -3.229 1.448 8.516 1.00 95.69 209 ILE A CA 1
ATOM 1683 C C . ILE A 1 209 ? -4.067 0.381 9.232 1.00 95.69 209 ILE A C 1
ATOM 1685 O O . ILE A 1 209 ? -4.996 0.717 9.970 1.00 95.69 209 ILE A O 1
ATOM 1689 N N . PHE A 1 210 ? -3.731 -0.902 9.052 1.00 96.00 210 PHE A N 1
ATOM 1690 C CA . PHE A 1 210 ? -4.465 -2.016 9.654 1.00 96.00 210 PHE A CA 1
ATOM 1691 C C . PHE A 1 210 ? -4.513 -1.890 11.180 1.00 96.00 210 PHE A C 1
ATOM 1693 O O . PHE A 1 210 ? -5.586 -1.935 11.787 1.00 96.00 210 PHE A O 1
ATOM 1700 N N . SER A 1 211 ? -3.348 -1.700 11.805 1.00 94.25 211 SER A N 1
ATOM 1701 C CA . SER A 1 211 ? -3.211 -1.544 13.254 1.00 94.25 211 SER A CA 1
ATOM 1702 C C . SER A 1 211 ? -3.982 -0.326 13.759 1.00 94.25 211 SER A C 1
ATOM 1704 O O . SER A 1 211 ? -4.691 -0.395 14.766 1.00 94.25 211 SER A O 1
ATOM 1706 N N . GLU A 1 212 ? -3.902 0.784 13.027 1.00 94.62 212 GLU A N 1
ATOM 1707 C CA . GLU A 1 212 ? -4.557 2.028 13.394 1.00 94.62 212 GLU A CA 1
ATOM 1708 C C . GLU A 1 212 ? -6.090 1.938 13.338 1.00 94.62 212 GLU A C 1
ATOM 1710 O O . GLU A 1 212 ? -6.765 2.393 14.265 1.00 94.62 212 GLU A O 1
ATOM 1715 N N . ILE A 1 213 ? -6.651 1.264 12.331 1.00 94.62 213 ILE A N 1
ATOM 1716 C CA . ILE A 1 213 ? -8.089 0.980 12.289 1.00 94.62 213 ILE A CA 1
ATOM 1717 C C . ILE A 1 213 ? -8.472 0.012 13.414 1.00 94.62 213 ILE A C 1
ATOM 1719 O O . ILE A 1 213 ? -9.428 0.285 14.145 1.00 94.62 213 ILE A O 1
ATOM 1723 N N . LYS A 1 214 ? -7.722 -1.080 13.625 1.00 93.25 214 LYS A N 1
ATOM 1724 C CA . LYS A 1 214 ? -8.019 -2.072 14.678 1.00 93.25 214 LYS A CA 1
ATOM 1725 C C . LYS A 1 214 ? -8.023 -1.467 16.087 1.00 93.25 214 LYS A C 1
ATOM 1727 O O . LYS A 1 214 ? -8.903 -1.834 16.870 1.00 93.25 214 LYS A O 1
ATOM 1732 N N . ARG A 1 215 ? -7.119 -0.530 16.406 1.00 92.12 215 ARG A N 1
ATOM 1733 C CA . ARG A 1 215 ? -7.085 0.161 17.716 1.00 92.12 215 ARG A CA 1
ATOM 1734 C C . ARG A 1 215 ? -8.162 1.233 17.890 1.00 92.12 215 ARG A C 1
ATOM 1736 O O . ARG A 1 215 ? -8.466 1.594 19.021 1.00 92.12 215 ARG A O 1
ATOM 1743 N N . SER A 1 216 ? -8.713 1.757 16.796 1.00 89.88 216 SER A N 1
ATOM 1744 C CA . SER A 1 216 ? -9.715 2.827 16.842 1.00 89.88 216 SER A CA 1
ATOM 1745 C C . SER A 1 216 ? -11.081 2.340 17.349 1.00 89.88 216 SER A C 1
ATOM 1747 O O . SER A 1 216 ? -11.321 1.147 17.518 1.00 89.88 216 SER A O 1
ATOM 1749 N N . ASP A 1 217 ? -12.023 3.253 17.551 1.00 88.75 217 ASP A N 1
ATOM 1750 C CA . ASP A 1 217 ? -13.443 2.978 17.814 1.00 88.75 217 ASP A CA 1
ATOM 1751 C C . ASP A 1 217 ? -14.277 2.807 16.521 1.00 88.75 217 ASP A C 1
ATOM 1753 O O . ASP A 1 217 ? -15.498 2.638 16.581 1.00 88.75 217 ASP A O 1
ATOM 1757 N N . ALA A 1 218 ? -13.644 2.835 15.341 1.00 87.38 218 ALA A N 1
ATOM 1758 C CA . ALA A 1 218 ? -14.328 2.821 14.054 1.00 87.38 218 ALA A CA 1
ATOM 1759 C C . ALA A 1 218 ? -14.896 1.431 13.716 1.00 87.38 218 ALA A C 1
ATOM 1761 O O . ALA A 1 218 ? -14.219 0.585 13.137 1.00 87.38 218 ALA A O 1
ATOM 1762 N N . LYS A 1 219 ? -16.166 1.192 14.066 1.00 90.69 219 LYS A N 1
ATOM 1763 C CA . LYS A 1 219 ? -16.846 -0.099 13.842 1.00 90.69 219 LYS A CA 1
ATOM 1764 C C . LYS A 1 219 ? -16.923 -0.490 12.362 1.00 90.69 219 LYS A C 1
ATOM 1766 O O . LYS A 1 219 ? -16.476 -1.569 11.997 1.00 90.69 219 LYS A O 1
ATOM 1771 N N . SER A 1 220 ? -17.421 0.413 11.516 1.00 93.25 220 SER A N 1
ATOM 1772 C CA . SER A 1 220 ? -17.635 0.135 10.087 1.00 93.25 220 SER A CA 1
ATOM 1773 C C . SER A 1 220 ? -16.336 -0.207 9.331 1.00 93.25 220 SER A C 1
ATOM 1775 O O . SER A 1 220 ? -16.313 -1.250 8.681 1.00 93.25 220 SER A O 1
ATOM 1777 N N . PRO A 1 221 ? -15.225 0.550 9.458 1.00 92.75 221 PRO A N 1
ATOM 1778 C CA . PRO A 1 221 ? -13.953 0.161 8.844 1.00 92.75 221 PRO A CA 1
ATOM 1779 C C . PRO A 1 221 ? -13.428 -1.203 9.312 1.00 92.75 221 PRO A C 1
ATOM 1781 O O . PRO A 1 221 ? -12.910 -1.962 8.500 1.00 92.75 221 PRO A O 1
ATOM 1784 N N . LYS A 1 222 ? -13.600 -1.564 10.593 1.00 94.25 222 LYS A N 1
ATOM 1785 C CA . LYS A 1 222 ? -13.200 -2.891 11.098 1.00 94.25 222 LYS A CA 1
ATOM 1786 C C . LYS A 1 222 ? -14.016 -4.024 10.476 1.00 94.25 222 LYS A C 1
ATOM 1788 O O . LYS A 1 222 ? -13.449 -5.061 10.143 1.00 94.25 222 LYS A O 1
ATOM 1793 N N . GLU A 1 223 ? -15.325 -3.831 10.331 1.00 93.94 223 GLU A N 1
ATOM 1794 C CA . GLU A 1 223 ? -16.215 -4.795 9.675 1.00 93.94 223 GLU A CA 1
ATOM 1795 C C . GLU A 1 223 ? -15.860 -4.963 8.193 1.00 93.94 223 GLU A C 1
ATOM 1797 O O . GLU A 1 223 ? -15.804 -6.092 7.710 1.00 93.94 223 GLU A O 1
ATOM 1802 N N . LEU A 1 224 ? -15.566 -3.864 7.487 1.00 94.88 224 LEU A N 1
ATOM 1803 C CA . LEU A 1 224 ? -15.120 -3.899 6.090 1.00 94.88 224 LEU A CA 1
ATOM 1804 C C . LEU A 1 224 ? -13.770 -4.608 5.941 1.00 94.88 224 LEU A C 1
ATOM 1806 O O . LEU A 1 224 ? -13.637 -5.466 5.075 1.00 94.88 224 LEU A O 1
ATOM 1810 N N . MET A 1 225 ? -12.801 -4.331 6.820 1.00 94.81 225 MET A N 1
ATOM 1811 C CA . MET A 1 225 ? -11.520 -5.046 6.828 1.00 94.81 225 MET A 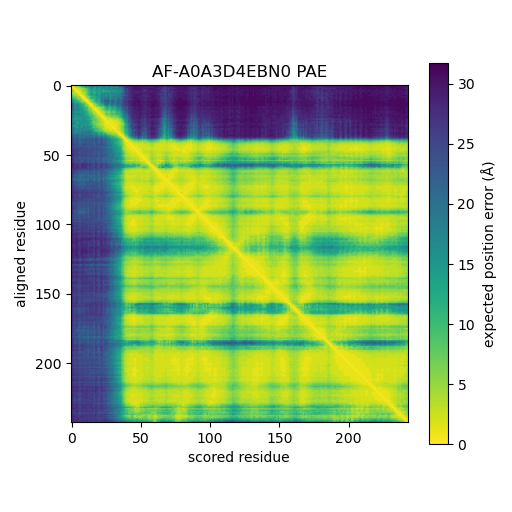CA 1
ATOM 1812 C C . MET A 1 225 ? -11.706 -6.549 7.020 1.00 94.81 225 MET A C 1
ATOM 1814 O O . MET A 1 225 ? -11.100 -7.329 6.297 1.00 94.81 225 MET A O 1
ATOM 1818 N N . HIS A 1 226 ? -12.546 -6.971 7.968 1.00 92.88 226 HIS A N 1
ATOM 1819 C CA . HIS A 1 226 ? -12.810 -8.396 8.161 1.00 92.88 226 HIS A CA 1
ATOM 1820 C C . HIS A 1 226 ? -13.506 -9.005 6.934 1.00 92.88 226 HIS A 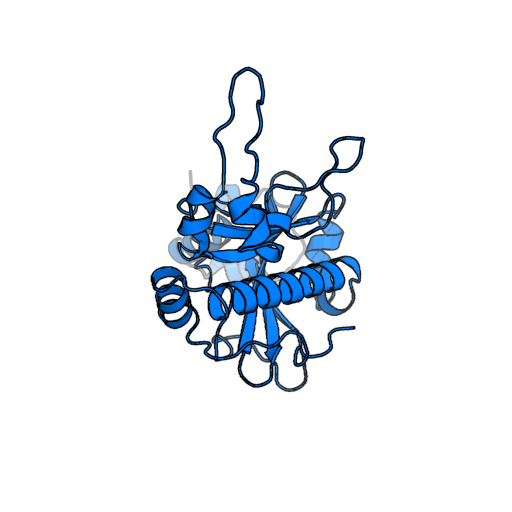C 1
ATOM 1822 O O . HIS A 1 226 ? -13.124 -10.083 6.494 1.00 92.88 226 HIS A O 1
ATOM 1828 N N . ARG A 1 227 ? -14.467 -8.295 6.327 1.00 93.62 227 ARG A N 1
ATOM 1829 C CA . ARG A 1 227 ? -15.190 -8.760 5.135 1.00 93.62 227 ARG A CA 1
ATOM 1830 C C . ARG A 1 227 ? -14.299 -8.907 3.902 1.00 93.62 227 ARG A C 1
ATOM 1832 O O . ARG A 1 227 ? -14.443 -9.891 3.189 1.00 93.62 227 ARG A O 1
ATOM 1839 N N . TYR A 1 228 ? -13.452 -7.922 3.612 1.00 92.56 228 TYR A N 1
ATOM 1840 C CA . TYR A 1 228 ? -12.639 -7.926 2.393 1.00 92.56 228 TYR A CA 1
ATOM 1841 C C . TYR A 1 228 ? -11.332 -8.676 2.551 1.00 92.56 228 TYR A C 1
ATOM 1843 O O . TYR A 1 228 ? -10.914 -9.349 1.617 1.00 92.56 228 TYR A O 1
ATOM 1851 N N . PHE A 1 229 ? -10.676 -8.540 3.703 1.00 94.81 229 PHE A N 1
ATOM 1852 C CA . PHE A 1 229 ? -9.356 -9.126 3.897 1.00 94.81 229 PHE A CA 1
ATOM 1853 C C . PHE A 1 229 ? -9.427 -10.487 4.569 1.00 94.81 229 PHE A C 1
ATOM 1855 O O . PHE A 1 229 ? -8.516 -11.276 4.385 1.00 94.81 229 PHE A O 1
ATOM 1862 N N . GLY A 1 230 ? -10.440 -10.767 5.399 1.00 91.12 230 GLY A N 1
ATOM 1863 C CA . GLY A 1 230 ? -10.466 -11.992 6.209 1.00 91.12 230 GLY A CA 1
ATOM 1864 C C . GLY A 1 230 ? -9.282 -12.115 7.182 1.00 91.12 230 GLY A C 1
ATOM 1865 O O . GLY A 1 230 ? -9.040 -13.187 7.724 1.00 91.12 230 GLY A O 1
ATOM 1866 N N . VAL A 1 231 ? -8.528 -11.029 7.402 1.00 88.44 231 VAL A N 1
ATOM 1867 C CA . VAL A 1 231 ? -7.344 -10.992 8.267 1.00 88.44 231 VAL A CA 1
ATOM 1868 C C . VAL A 1 231 ? -7.724 -10.412 9.624 1.00 88.44 231 VAL A C 1
ATOM 1870 O O . VAL A 1 231 ? -8.148 -9.256 9.746 1.00 88.44 231 VAL A O 1
ATOM 1873 N N . ASP A 1 232 ? -7.512 -11.195 10.678 1.00 81.75 232 ASP A N 1
ATOM 1874 C CA . ASP A 1 232 ? -7.841 -10.770 12.038 1.00 81.75 232 ASP A CA 1
ATOM 1875 C C . ASP A 1 232 ? -6.681 -10.075 12.748 1.00 81.75 232 ASP A C 1
ATOM 1877 O O . ASP A 1 232 ? -6.911 -9.114 13.489 1.00 81.75 232 ASP A O 1
ATOM 1881 N N . ASN A 1 233 ? -5.445 -10.495 12.465 1.00 80.88 233 ASN A N 1
ATOM 1882 C CA . ASN A 1 233 ? -4.240 -10.002 13.118 1.00 80.88 233 ASN A CA 1
ATOM 1883 C C . ASN A 1 233 ? -3.130 -9.719 12.101 1.00 80.88 233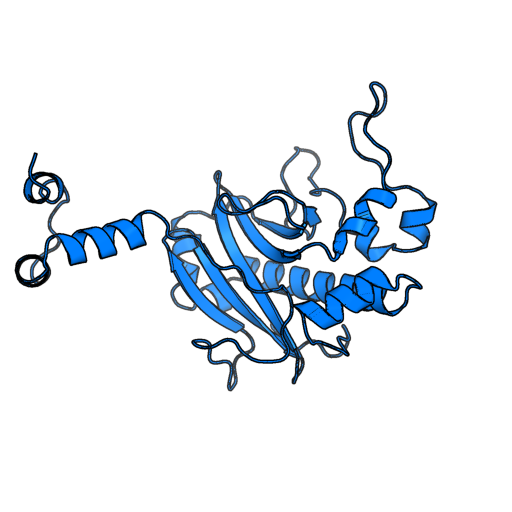 ASN A C 1
ATOM 1885 O O . ASN A 1 233 ? -2.642 -10.625 11.437 1.00 80.88 233 ASN A O 1
ATOM 1889 N N . LEU A 1 234 ? -2.670 -8.468 12.057 1.00 88.25 234 LEU A N 1
ATOM 1890 C CA . LEU A 1 234 ? -1.472 -8.061 11.329 1.00 88.25 234 LEU A CA 1
ATOM 1891 C C . LEU A 1 234 ? -0.631 -7.173 12.246 1.00 88.25 234 LEU A C 1
ATOM 1893 O O . LEU A 1 234 ? -1.082 -6.111 12.682 1.00 88.25 234 LEU A O 1
ATOM 1897 N N . LYS A 1 235 ? 0.580 -7.628 12.577 1.00 81.56 235 LYS A N 1
ATOM 1898 C CA . LYS A 1 235 ? 1.516 -6.900 13.440 1.00 81.56 235 LYS A CA 1
ATOM 1899 C C . LYS A 1 235 ? 2.776 -6.572 12.660 1.00 81.56 235 LYS A C 1
ATOM 1901 O O . LYS A 1 235 ? 3.445 -7.469 12.166 1.00 81.56 235 LYS A O 1
ATOM 1906 N N . LYS A 1 236 ? 3.127 -5.287 12.640 1.00 83.12 236 LYS A N 1
ATOM 1907 C CA . LYS A 1 236 ? 4.334 -4.760 11.990 1.00 83.12 236 LYS A CA 1
ATOM 1908 C C . LYS A 1 236 ? 5.629 -5.444 12.445 1.00 83.12 236 LYS A C 1
ATOM 1910 O O . LYS A 1 236 ? 6.543 -5.599 11.656 1.00 83.12 236 LYS A O 1
ATOM 1915 N N . THR A 1 237 ? 5.695 -5.878 13.702 1.00 81.81 237 THR A N 1
ATOM 1916 C CA . THR A 1 237 ? 6.859 -6.577 14.272 1.00 81.81 237 THR A CA 1
ATOM 1917 C C . THR A 1 237 ? 7.002 -8.027 13.817 1.00 81.81 237 THR A C 1
ATOM 1919 O O . THR A 1 237 ? 7.990 -8.657 14.163 1.00 81.81 237 THR A O 1
ATOM 1922 N N . HIS A 1 238 ? 6.000 -8.586 13.136 1.00 85.25 238 HIS A N 1
ATOM 1923 C CA . HIS A 1 238 ? 5.999 -9.970 12.655 1.00 85.25 238 HIS A CA 1
ATOM 1924 C C . HIS A 1 238 ? 6.036 -10.028 11.123 1.00 85.25 238 HIS A C 1
ATOM 1926 O O . HIS A 1 238 ? 5.650 -11.045 10.549 1.00 85.25 238 HIS A O 1
ATOM 1932 N N . LEU A 1 239 ? 6.394 -8.920 10.463 1.00 87.19 239 LEU A N 1
ATOM 1933 C CA . LEU A 1 239 ? 6.528 -8.928 9.015 1.00 87.19 239 LEU A CA 1
ATOM 1934 C C . LEU A 1 239 ? 7.717 -9.810 8.622 1.00 87.19 239 LEU A C 1
ATOM 1936 O O . LEU A 1 239 ? 8.756 -9.735 9.266 1.00 87.19 239 LEU A O 1
ATOM 1940 N N . ALA A 1 240 ? 7.552 -10.641 7.592 1.00 81.94 240 ALA A N 1
ATOM 1941 C CA . ALA A 1 240 ? 8.643 -11.441 7.037 1.00 81.94 240 ALA A CA 1
ATOM 1942 C C . ALA A 1 240 ? 9.762 -10.535 6.491 1.00 81.94 240 ALA A C 1
ATOM 1944 O O . ALA A 1 240 ? 9.472 -9.467 5.942 1.00 81.94 240 ALA A O 1
ATOM 1945 N N . ASP A 1 241 ? 11.017 -10.947 6.600 1.00 81.81 241 ASP A N 1
ATOM 1946 C CA . ASP A 1 241 ? 12.133 -10.166 6.066 1.00 81.81 241 ASP A CA 1
ATOM 1947 C C . ASP A 1 241 ? 12.184 -10.293 4.535 1.00 81.81 241 ASP A C 1
ATOM 1949 O O . ASP A 1 241 ? 12.027 -11.383 3.996 1.00 81.81 241 ASP A O 1
ATOM 1953 N N . ILE A 1 242 ? 12.342 -9.168 3.832 1.00 75.25 242 ILE A N 1
ATOM 1954 C CA . ILE A 1 242 ? 12.482 -9.107 2.360 1.00 75.25 242 ILE A CA 1
ATOM 1955 C C . ILE A 1 242 ? 13.896 -8.671 1.947 1.00 75.25 242 ILE A C 1
ATOM 1957 O O . ILE A 1 242 ? 14.304 -8.928 0.818 1.00 75.25 242 ILE A O 1
ATOM 1961 N N . LEU A 1 243 ? 14.627 -8.011 2.854 1.00 62.25 243 LEU A N 1
ATOM 1962 C CA . LEU A 1 243 ? 15.946 -7.412 2.639 1.00 62.25 243 LEU A CA 1
ATOM 1963 C C . LEU A 1 243 ? 16.991 -8.035 3.564 1.00 62.25 243 LEU A C 1
ATOM 1965 O O . LEU A 1 243 ? 16.651 -8.251 4.749 1.00 62.25 243 LEU A O 1
#

Foldseek 3Di:
DDPVVVVPPDDDPDDDVVVVVVPDDPVVVVVVVVQQVDDPDPAAAQKAQDDDPPFDCPPHQKTKDDRYQQKIWMWGFFFPGMIGIWMFGDDPQKTKTKGFHFCLCVCVVVQWDDADPVRNDIDGHPVCCVLQVLLNVQDDFDADPVRHGDQAWHWAQPDDPPDHRTIMTIGIGHPQDSVNSVVVVVVCCLVDPSNLVSVLNSSLSVLSNVVSCVPHPDPVSVVVCCVRRVDDDRHPVRTDDSD

Mean predicted aligned error: 10.57 Å

Secondary structure (DSSP, 8-state):
--GGGTGGGS----SSHHHHHTTS-HHHHHHHHHHHTTPPP-PPBSEESSPPTT---SS-SEEEEEEETTEEEEEEEEETTEEEEEEEEEETTEEEEEEEEEGGGGGGGGGEEPPBTTB-S-EE-HHHHHH-HHHHHTBS--B-TTSPBPS--EEE---STT--S-EEEEEEEES--HHHHHHTTTTGGGT-HHHHHHHHHHHHHHHHHHHHHHHSS-HHHHHHHHHHH------GGGPPP--

Solvent-accessible surface area (backbone atoms only — not comparable to full-atom values): 14178 Å² total; per-residue (Å²): 135,67,74,80,68,67,71,71,81,60,86,81,82,81,88,68,61,71,70,56,60,72,74,50,52,76,66,55,52,50,49,51,49,45,53,72,67,64,58,86,80,84,80,62,50,29,37,29,50,62,84,59,92,94,64,71,49,90,88,50,50,61,33,74,43,85,73,48,94,59,32,35,40,36,42,31,48,36,38,101,60,32,30,33,36,34,32,44,33,60,54,97,82,26,38,36,40,35,24,38,48,45,73,47,56,57,66,55,65,76,30,46,41,79,54,42,98,92,40,83,54,74,42,75,35,68,71,37,37,70,76,37,49,63,58,53,71,22,59,53,84,52,54,49,100,82,70,47,66,41,80,46,60,16,51,42,52,75,41,68,89,86,44,73,79,36,30,29,44,31,28,46,42,72,84,68,48,70,68,61,59,57,44,34,76,73,64,35,41,86,72,34,65,70,54,44,50,50,50,51,49,45,52,54,50,50,28,46,44,51,41,52,47,68,74,47,88,52,60,66,44,46,52,42,42,41,72,67,24,62,55,89,81,66,56,73,92,55,48,56,79,88,124

pLDDT: mean 80.55, std 17.74, range [33.53, 97.25]

Nearest PDB structures (foldseek):
  2gc9-assembly1_B  TM=5.634E-01  e=2.264E+00  Lactiplantibacillus plantarum WCFS1
  8rbx-assembly1_k  TM=2.439E-01  e=4.144E+00  Homo sapiens

Radius of gyration: 20.86 Å; Cα contacts (8 Å, |Δi|>4): 355; chains: 1; bounding box: 35×54×63 Å